Protein AF-A0A953AGQ0-F1 (afdb_monomer_lite)

pLDDT: mean 92.43, std 5.98, range [46.66, 98.56]

Sequence (242 aa):
LRDHPDEPLEALLPPSLLAPLLVRAQRLGRTPRLGRDVLSGDYADLLWRVTEQAELPEGTAEEWWRARRAGAAADFRELVDVLRAGRPLLICPEGRPSPDGTVGPLMSGVAALVRRGAPRSLVPVAPAYDPLVRGRPRAYLGVGEPVAPRSDPDEVLDLLRRTTPLTVGSSLAAALADGADPEARLAADVEEAREQGRPYEPELDDPAVRAGRLAEARRAAGGRDLSRLEREYRSAREPVAA

Structure (mmCIF, N/CA/C/O backbone):
data_AF-A0A953AGQ0-F1
#
_entry.id   AF-A0A953AGQ0-F1
#
loop_
_atom_site.group_PDB
_atom_site.id
_atom_site.type_symbol
_atom_site.label_atom_id
_atom_site.label_alt_id
_atom_site.label_comp_id
_atom_site.label_asym_id
_atom_site.label_entity_id
_atom_site.label_seq_id
_atom_site.pdbx_PDB_ins_code
_atom_site.Cartn_x
_atom_site.Cartn_y
_atom_site.Cartn_z
_atom_site.occupancy
_atom_site.B_iso_or_equiv
_atom_site.auth_seq_id
_atom_site.auth_comp_id
_atom_site.auth_asym_id
_atom_site.auth_atom_id
_atom_site.pdbx_PDB_model_num
ATOM 1 N N . LEU A 1 1 ? -15.920 13.496 14.037 1.00 84.19 1 LEU A N 1
ATOM 2 C CA . LEU A 1 1 ? -16.026 13.849 12.597 1.00 84.19 1 LEU A CA 1
ATOM 3 C C . LEU A 1 1 ? -17.056 12.983 11.875 1.00 84.19 1 LEU A C 1
ATOM 5 O O . LEU A 1 1 ? -18.012 13.550 11.379 1.00 84.19 1 LEU A O 1
ATOM 9 N N . ARG A 1 2 ? -16.910 11.645 11.816 1.00 84.81 2 ARG A N 1
ATOM 10 C CA . ARG A 1 2 ? -17.920 10.774 11.169 1.00 84.81 2 ARG A CA 1
ATOM 11 C C . ARG A 1 2 ? -19.268 10.766 11.888 1.00 84.81 2 ARG A C 1
ATOM 13 O O . ARG A 1 2 ? -20.286 10.844 11.219 1.00 84.81 2 ARG A O 1
ATOM 20 N N . ASP A 1 3 ? -19.251 10.752 13.218 1.00 87.25 3 ASP A N 1
ATOM 21 C CA . ASP A 1 3 ? -20.480 10.745 14.031 1.00 87.25 3 ASP A CA 1
ATOM 22 C C . ASP A 1 3 ? -21.162 12.121 14.094 1.00 87.25 3 ASP A C 1
ATOM 24 O O . ASP A 1 3 ? -22.324 12.230 14.465 1.00 87.25 3 ASP A O 1
ATOM 28 N N . HIS A 1 4 ? -20.441 13.170 13.683 1.00 90.94 4 HIS A N 1
ATOM 29 C CA . HIS A 1 4 ? -20.874 14.568 13.721 1.00 90.94 4 HIS A CA 1
ATOM 30 C C . HIS A 1 4 ? -20.523 15.269 12.392 1.00 90.94 4 HIS A C 1
ATOM 32 O O . HIS A 1 4 ? -19.705 16.192 12.371 1.00 90.94 4 HIS A O 1
ATOM 38 N N . PRO A 1 5 ? -21.047 14.794 11.244 1.00 92.94 5 PRO A N 1
ATOM 39 C CA . PRO A 1 5 ? -20.617 15.256 9.921 1.00 92.94 5 PRO A CA 1
ATOM 40 C C . PRO A 1 5 ? -21.066 16.690 9.616 1.00 92.94 5 PRO A C 1
ATOM 42 O O . PRO A 1 5 ? -20.419 17.385 8.829 1.00 92.94 5 PRO A O 1
ATOM 45 N N . ASP A 1 6 ? -22.154 17.123 10.251 1.00 96.00 6 ASP A N 1
ATOM 46 C CA . ASP A 1 6 ? -22.827 18.397 9.997 1.00 96.00 6 ASP A CA 1
ATOM 47 C C . ASP A 1 6 ? -22.499 19.462 11.051 1.00 96.00 6 ASP A C 1
ATOM 49 O O . ASP A 1 6 ? -22.995 20.584 10.972 1.00 96.00 6 ASP A O 1
ATOM 53 N N . GLU A 1 7 ? -21.653 19.128 12.027 1.00 95.62 7 GLU A N 1
ATOM 54 C CA . GLU A 1 7 ? -21.185 20.077 13.033 1.00 95.62 7 GLU A CA 1
ATOM 55 C C . GLU A 1 7 ? -20.000 20.908 12.515 1.00 95.62 7 GLU A C 1
ATOM 57 O O . GLU A 1 7 ? -19.210 20.415 11.693 1.00 95.62 7 GLU A O 1
ATOM 62 N N . PRO A 1 8 ? -19.849 22.164 12.986 1.00 95.75 8 PRO A N 1
ATOM 63 C CA . PRO A 1 8 ? -18.716 23.011 12.636 1.00 95.75 8 PRO A CA 1
ATOM 64 C C . PRO A 1 8 ? -17.388 22.321 12.938 1.00 95.75 8 PRO A C 1
ATOM 66 O O . PRO A 1 8 ? -17.157 21.843 14.047 1.00 95.75 8 PRO A O 1
ATOM 69 N N . LEU A 1 9 ? -16.484 22.300 11.961 1.00 92.06 9 LEU A N 1
ATOM 70 C CA . LEU A 1 9 ? -15.204 21.603 12.083 1.00 92.06 9 LEU A CA 1
ATOM 71 C C . LEU A 1 9 ? -14.369 22.124 13.268 1.00 92.06 9 LEU A C 1
ATOM 73 O O . LEU A 1 9 ? -13.699 21.345 13.942 1.00 92.06 9 LEU A O 1
ATOM 77 N N . GLU A 1 10 ? -14.457 23.424 13.546 1.00 93.12 10 GLU A N 1
ATOM 78 C CA . GLU A 1 10 ? -13.813 24.100 14.680 1.00 93.12 10 GLU A CA 1
ATOM 79 C C . GLU A 1 10 ? -14.358 23.692 16.054 1.00 93.12 10 GLU A C 1
ATOM 81 O O . GLU A 1 10 ? -13.636 23.779 17.042 1.00 93.12 10 GLU A O 1
ATOM 86 N N . ALA A 1 11 ? -15.599 23.203 16.123 1.00 91.56 11 ALA A N 1
ATOM 87 C CA . ALA A 1 11 ? -16.173 22.661 17.351 1.00 91.56 11 ALA A CA 1
ATOM 88 C C . ALA A 1 11 ? -15.735 21.206 17.596 1.00 91.56 11 ALA A C 1
ATOM 90 O O . ALA A 1 11 ? -15.755 20.730 18.728 1.00 91.56 11 ALA A O 1
ATOM 91 N N . LEU A 1 12 ? -15.325 20.497 16.538 1.00 89.50 12 LEU A N 1
ATOM 92 C CA . LEU A 1 12 ? -15.003 19.068 16.581 1.00 89.50 12 LEU A CA 1
ATOM 93 C C . LEU A 1 12 ? -13.525 18.773 16.846 1.00 89.50 12 LEU A C 1
ATOM 95 O O . LEU A 1 12 ? -13.188 17.640 17.201 1.00 89.50 12 LEU A O 1
ATOM 99 N N . LEU A 1 13 ? -12.634 19.738 16.612 1.00 88.19 13 LEU A N 1
ATOM 100 C CA . LEU A 1 13 ? -11.188 19.547 16.686 1.00 88.19 13 LEU A CA 1
ATOM 101 C C . LEU A 1 13 ? -10.515 20.696 17.445 1.00 88.19 13 LEU A C 1
ATOM 103 O O . LEU A 1 13 ? -10.830 21.857 17.191 1.00 88.19 13 LEU A O 1
ATOM 107 N N . PRO A 1 14 ? -9.524 20.408 18.308 1.00 87.19 14 PRO A N 1
ATOM 108 C CA . PRO A 1 14 ? -8.702 21.455 18.900 1.00 87.19 14 PRO A CA 1
ATOM 109 C C . PRO A 1 14 ? -7.897 22.205 17.816 1.00 87.19 14 PRO A C 1
ATOM 111 O O . PRO A 1 14 ? -7.576 21.617 16.773 1.00 87.19 14 PRO A O 1
ATOM 114 N N . PRO A 1 15 ? -7.506 23.475 18.056 1.00 88.94 15 PRO A N 1
ATOM 115 C CA . PRO A 1 15 ? -6.850 24.322 17.051 1.00 88.94 15 PRO A CA 1
ATOM 116 C C . PRO A 1 15 ? -5.597 23.707 16.413 1.00 88.94 15 PRO A C 1
ATOM 118 O O . PRO A 1 15 ? -5.377 23.842 15.211 1.00 88.94 15 PRO A O 1
ATOM 121 N N . SER A 1 16 ? -4.802 22.987 17.200 1.00 87.69 16 SER A N 1
ATOM 122 C CA . SER A 1 16 ? -3.607 22.245 16.775 1.00 87.69 16 SER A CA 1
ATOM 123 C C . SER A 1 16 ? -3.899 21.163 15.728 1.00 87.69 16 SER A C 1
ATOM 125 O O . SER A 1 16 ? -3.132 20.991 14.784 1.00 87.69 16 SER A O 1
ATOM 127 N N . LEU A 1 17 ? -5.020 20.447 15.860 1.00 88.19 17 LEU A N 1
ATOM 128 C CA . LEU A 1 17 ? -5.439 19.416 14.908 1.00 88.19 17 LEU A CA 1
ATOM 129 C C . LEU A 1 17 ? -6.168 20.013 13.700 1.00 88.19 17 LEU A C 1
ATOM 131 O O . LEU A 1 17 ? -6.108 19.446 12.609 1.00 88.19 17 LEU A O 1
ATOM 135 N N . LEU A 1 18 ? -6.810 21.167 13.885 1.00 91.81 18 LEU A N 1
ATOM 136 C CA . LEU A 1 18 ? -7.493 21.910 12.832 1.00 91.81 18 LEU A CA 1
ATOM 137 C C . LEU A 1 18 ? -6.514 22.600 11.866 1.00 91.81 18 LEU A C 1
ATOM 139 O O . LEU A 1 18 ? -6.720 22.563 10.652 1.00 91.81 18 LEU A O 1
ATOM 143 N N . ALA A 1 19 ? -5.440 23.206 12.378 1.00 92.25 19 ALA A N 1
ATOM 144 C CA . ALA A 1 19 ? -4.499 24.008 11.590 1.00 92.25 19 ALA A CA 1
ATOM 145 C C . ALA A 1 19 ? -3.962 23.292 10.329 1.00 92.25 19 ALA A C 1
ATOM 147 O O . ALA A 1 19 ? -4.051 23.869 9.241 1.00 92.25 19 ALA A O 1
ATOM 148 N N . PRO A 1 20 ? -3.473 22.036 10.402 1.00 92.88 20 PRO A N 1
ATOM 149 C CA . PRO A 1 20 ? -2.996 21.316 9.220 1.00 92.88 20 PRO A CA 1
ATOM 150 C C . PRO A 1 20 ? -4.077 21.103 8.150 1.00 92.88 20 PRO A C 1
ATOM 152 O O . PRO A 1 20 ? -3.786 21.192 6.954 1.00 92.88 20 PRO A O 1
ATOM 155 N N . LEU A 1 21 ? -5.330 20.867 8.561 1.00 93.62 21 LEU A N 1
ATOM 156 C CA . LEU A 1 21 ? -6.462 20.714 7.641 1.00 93.62 21 LEU A CA 1
ATOM 157 C C . LEU A 1 21 ? -6.747 22.030 6.909 1.00 93.62 21 LEU A C 1
ATOM 159 O O . LEU A 1 21 ? -6.961 22.021 5.698 1.00 93.62 21 LEU A O 1
ATOM 163 N N . LEU A 1 22 ? -6.681 23.164 7.612 1.00 93.12 22 LEU A N 1
ATOM 164 C CA . LEU A 1 22 ? -6.867 24.488 7.011 1.00 93.12 22 LEU A CA 1
ATOM 165 C C . LEU A 1 22 ? -5.748 24.835 6.020 1.00 93.12 22 LEU A C 1
ATOM 167 O O . LEU A 1 22 ? -6.028 25.326 4.927 1.00 93.12 22 LEU A O 1
ATOM 171 N N . VAL A 1 23 ? -4.491 24.516 6.346 1.00 94.00 23 VAL A N 1
ATOM 172 C CA . VAL A 1 23 ? -3.354 24.696 5.424 1.00 94.00 23 VAL A CA 1
ATOM 173 C C . VAL A 1 23 ? -3.529 23.843 4.164 1.00 94.00 23 VAL A C 1
ATOM 175 O O . VAL A 1 23 ? -3.319 24.321 3.046 1.00 94.00 23 VAL A O 1
ATOM 178 N N . ARG A 1 24 ? -3.954 22.580 4.311 1.00 94.12 24 ARG A N 1
ATOM 179 C CA . ARG A 1 24 ? -4.266 21.713 3.164 1.00 94.12 24 ARG A CA 1
ATOM 180 C C . ARG A 1 24 ? -5.408 22.285 2.329 1.00 94.12 24 ARG A C 1
ATOM 182 O O . ARG A 1 24 ? -5.296 22.329 1.108 1.00 94.12 24 ARG A O 1
ATOM 189 N N . ALA A 1 25 ? -6.469 22.757 2.971 1.00 93.00 25 ALA A N 1
ATOM 190 C CA . ALA A 1 25 ? -7.620 23.333 2.296 1.00 93.00 25 ALA A CA 1
ATOM 191 C C . ALA A 1 25 ? -7.258 24.554 1.439 1.00 93.00 25 ALA A C 1
ATOM 193 O O . ALA A 1 25 ? -7.682 24.633 0.286 1.00 93.00 25 ALA A O 1
ATOM 194 N N . GLN A 1 26 ? -6.401 25.444 1.949 1.00 91.94 26 GLN A N 1
ATOM 195 C CA . GLN A 1 26 ? -5.890 26.593 1.194 1.00 91.94 26 GLN A CA 1
ATOM 196 C C . GLN A 1 26 ? -5.173 26.157 -0.091 1.00 91.94 26 GLN A C 1
ATOM 198 O O . GLN A 1 26 ? -5.433 26.709 -1.158 1.00 91.94 26 GLN A O 1
ATOM 203 N N . ARG A 1 27 ? -4.331 25.116 -0.021 1.00 93.12 27 ARG A N 1
ATOM 204 C CA . ARG A 1 27 ? -3.642 24.556 -1.200 1.00 93.12 27 ARG A CA 1
ATOM 205 C C . ARG A 1 27 ? -4.603 23.951 -2.225 1.00 93.12 27 ARG A C 1
ATOM 207 O O . ARG A 1 27 ? -4.299 23.954 -3.411 1.00 93.12 27 ARG A O 1
ATOM 214 N N . LEU A 1 28 ? -5.738 23.429 -1.768 1.00 92.19 28 LEU A N 1
ATOM 215 C CA . LEU A 1 28 ? -6.784 22.853 -2.616 1.00 92.19 28 LEU A CA 1
ATOM 216 C C . LEU A 1 28 ? -7.781 23.902 -3.136 1.00 92.19 28 LEU A C 1
ATOM 218 O O . LEU A 1 28 ? -8.695 23.543 -3.876 1.00 92.19 28 LEU A O 1
ATOM 222 N N . GLY A 1 29 ? -7.653 25.171 -2.731 1.00 92.44 29 GLY A N 1
ATOM 223 C CA . GLY A 1 29 ? -8.619 26.221 -3.062 1.00 92.44 29 GLY A CA 1
ATOM 224 C C . GLY A 1 29 ? -9.997 25.991 -2.430 1.00 92.44 29 GLY A C 1
ATOM 225 O O . GLY A 1 29 ? -11.015 26.348 -3.018 1.00 92.44 29 GLY A O 1
ATOM 226 N N . ARG A 1 30 ? -10.045 25.348 -1.257 1.00 89.75 30 ARG A N 1
ATOM 227 C CA . ARG A 1 30 ? -11.275 25.010 -0.527 1.00 89.75 30 ARG A CA 1
ATOM 228 C C . ARG A 1 30 ? -11.263 25.617 0.876 1.00 89.75 30 ARG A C 1
ATOM 230 O O . ARG A 1 30 ? -10.216 25.969 1.412 1.00 89.75 30 ARG A O 1
ATOM 237 N N . THR A 1 31 ? -12.436 25.714 1.496 1.00 88.88 31 THR A N 1
ATOM 238 C CA . THR A 1 31 ? -12.586 26.151 2.893 1.00 88.88 31 THR A CA 1
ATOM 239 C C . THR A 1 31 ? -13.513 25.177 3.619 1.00 88.88 31 THR A C 1
ATOM 241 O O . THR A 1 31 ? -14.729 25.307 3.474 1.00 88.88 31 THR A O 1
ATOM 244 N N . PRO A 1 32 ? -12.978 24.178 4.345 1.00 91.12 32 PRO A N 1
ATOM 245 C CA . PRO A 1 32 ? -13.799 23.239 5.090 1.00 91.12 32 PRO A CA 1
ATOM 246 C C . PRO A 1 32 ? -14.486 23.975 6.238 1.00 91.12 32 PRO A C 1
ATOM 248 O O . PRO A 1 32 ? -13.847 24.725 6.974 1.00 91.12 32 PRO A O 1
ATOM 251 N N . ARG A 1 33 ? -15.794 23.776 6.369 1.00 91.69 33 ARG A N 1
ATOM 252 C CA . ARG A 1 33 ? -16.628 24.378 7.415 1.00 91.69 33 ARG A CA 1
ATOM 253 C C . ARG A 1 33 ? -17.172 23.325 8.362 1.00 91.69 33 ARG A C 1
ATOM 255 O O . ARG A 1 33 ? -17.302 23.590 9.551 1.00 91.69 33 ARG A O 1
ATOM 262 N N . LEU A 1 34 ? -17.486 22.148 7.839 1.00 95.25 34 LEU A N 1
ATOM 263 C CA . LEU A 1 34 ? -18.161 21.078 8.560 1.00 95.25 34 LEU A CA 1
ATOM 264 C C . LEU A 1 34 ? -17.274 19.843 8.673 1.00 95.25 34 LEU A C 1
ATOM 266 O O . LEU A 1 34 ? -16.359 19.645 7.869 1.00 95.25 34 LEU A O 1
ATOM 270 N N . GLY A 1 35 ? -17.580 18.980 9.643 1.00 92.00 35 GLY A N 1
ATOM 271 C CA . GLY A 1 35 ? -16.867 17.719 9.849 1.00 92.00 35 GLY A CA 1
ATOM 272 C C . GLY A 1 35 ? -16.729 16.879 8.573 1.00 92.00 35 GLY A C 1
ATOM 273 O O . GLY A 1 35 ? -15.661 16.328 8.309 1.00 92.00 35 GLY A O 1
ATOM 274 N N . ARG A 1 36 ? -17.775 16.833 7.739 1.00 93.50 36 ARG A N 1
ATOM 275 C CA . ARG A 1 36 ? -17.792 16.101 6.461 1.00 93.50 36 ARG A CA 1
ATOM 276 C C . ARG A 1 36 ? -16.847 16.650 5.390 1.00 93.50 36 ARG A C 1
ATOM 278 O O . ARG A 1 36 ? -16.402 15.882 4.540 1.00 93.50 36 ARG A O 1
ATOM 285 N N . ASP A 1 37 ? -16.509 17.939 5.431 1.00 92.50 37 ASP A N 1
ATOM 286 C CA . ASP A 1 37 ? -15.743 18.603 4.364 1.00 92.50 37 ASP A CA 1
ATOM 287 C C . ASP A 1 37 ? -14.286 18.127 4.300 1.00 92.50 37 ASP A C 1
ATOM 289 O O . ASP A 1 37 ? -13.613 18.289 3.280 1.00 92.50 37 ASP A O 1
ATOM 293 N N . VAL A 1 38 ? -13.806 17.526 5.390 1.00 91.94 38 VAL A N 1
ATOM 294 C CA . VAL A 1 38 ? -12.457 16.968 5.498 1.00 91.94 38 VAL A CA 1
ATOM 295 C C . VAL A 1 38 ? -12.431 15.448 5.416 1.00 91.94 38 VAL A C 1
ATOM 297 O O . VAL A 1 38 ? -11.361 14.879 5.544 1.00 91.94 38 VAL A O 1
ATOM 300 N N . LEU A 1 39 ? -13.559 14.766 5.180 1.00 90.81 39 LEU A N 1
ATOM 301 C CA . LEU A 1 39 ? -13.607 13.297 5.078 1.00 90.81 39 LEU A CA 1
ATOM 302 C C . LEU A 1 39 ? -13.238 12.757 3.681 1.00 90.81 39 LEU A C 1
ATOM 304 O O . LEU A 1 39 ? -13.426 11.570 3.414 1.00 90.81 39 LEU A O 1
ATOM 308 N N . SER A 1 40 ? -12.720 13.600 2.783 1.00 86.75 40 SER A N 1
ATOM 309 C CA . SER A 1 40 ? -12.261 13.176 1.457 1.00 86.75 40 SER A CA 1
ATOM 310 C C . SER A 1 40 ? -10.826 12.636 1.476 1.00 86.75 40 SER A C 1
ATOM 312 O O . SER A 1 40 ? -10.041 12.897 2.390 1.00 86.75 40 SER A O 1
ATOM 314 N N . GLY A 1 41 ? -10.456 11.922 0.406 1.00 83.12 41 GLY A N 1
ATOM 315 C CA . GLY A 1 41 ? -9.086 11.442 0.196 1.00 83.12 41 GLY A CA 1
ATOM 316 C C . GLY A 1 41 ? -8.032 12.556 0.177 1.00 83.12 41 GLY A C 1
ATOM 317 O O . GLY A 1 41 ? -6.884 12.302 0.527 1.00 83.12 41 GLY A O 1
ATOM 318 N N . ASP A 1 42 ? -8.428 13.797 -0.128 1.00 89.00 42 ASP A N 1
ATOM 319 C CA . ASP A 1 42 ? -7.531 14.960 -0.154 1.00 89.00 42 ASP A CA 1
ATOM 320 C C . ASP A 1 42 ? -6.935 15.307 1.225 1.00 89.00 42 ASP A C 1
ATOM 322 O O . ASP A 1 42 ? -5.967 16.069 1.304 1.00 89.00 42 ASP A O 1
ATOM 326 N N . TYR A 1 43 ? -7.508 14.763 2.306 1.00 90.69 43 TYR A N 1
ATOM 327 C CA . TYR A 1 43 ? -7.067 14.955 3.691 1.00 90.69 43 TYR A CA 1
ATOM 328 C C . TYR A 1 43 ? -6.630 13.647 4.371 1.00 90.69 43 TYR A C 1
ATOM 330 O O . TYR A 1 43 ? -6.366 13.650 5.573 1.00 90.69 43 TYR A O 1
ATOM 338 N N . ALA A 1 44 ? -6.568 12.520 3.651 1.00 86.88 44 ALA A N 1
ATOM 339 C CA . ALA A 1 44 ? -6.369 11.204 4.265 1.00 86.88 44 ALA A CA 1
ATOM 340 C C . ALA A 1 44 ? -5.060 11.102 5.073 1.00 86.88 44 ALA A C 1
ATOM 342 O O . ALA A 1 44 ? -5.045 10.575 6.179 1.00 86.88 44 ALA A O 1
ATOM 343 N N . ASP A 1 45 ? -3.962 11.673 4.593 1.00 84.56 45 ASP A N 1
ATOM 344 C CA . ASP A 1 45 ? -2.699 11.705 5.339 1.00 84.56 45 ASP A CA 1
ATOM 345 C C . ASP A 1 45 ? -2.811 12.445 6.685 1.00 84.56 45 ASP A C 1
ATOM 347 O O . ASP A 1 45 ? -2.140 12.086 7.650 1.00 84.56 45 ASP A O 1
ATOM 351 N N . LEU A 1 46 ? -3.701 13.438 6.778 1.00 88.56 46 LEU A N 1
ATOM 352 C CA . LEU A 1 46 ? -3.939 14.209 7.998 1.00 88.56 46 LEU A CA 1
ATOM 353 C C . LEU A 1 46 ? -4.924 13.523 8.948 1.00 88.56 46 LEU A C 1
ATOM 355 O O . LEU A 1 46 ? -4.764 13.623 10.162 1.00 88.56 46 LEU A O 1
ATOM 359 N N . LEU A 1 47 ? -5.931 12.827 8.418 1.00 88.06 47 LEU A N 1
ATOM 360 C CA . LEU A 1 47 ? -6.915 12.098 9.227 1.00 88.06 47 LEU A CA 1
ATOM 361 C C . LEU A 1 47 ? -6.335 10.816 9.847 1.00 88.06 47 LEU A C 1
ATOM 363 O O . LEU A 1 47 ? -6.789 10.398 10.909 1.00 88.06 47 LEU A O 1
ATOM 367 N N . TRP A 1 48 ? -5.343 10.202 9.194 1.00 84.69 48 TRP A N 1
ATOM 368 C CA . TRP A 1 48 ? -4.688 8.962 9.631 1.00 84.69 48 TRP A CA 1
ATOM 369 C C . TRP A 1 48 ? -3.337 9.186 10.333 1.00 84.69 48 TRP A C 1
ATOM 371 O O . TRP A 1 48 ? -2.594 8.232 10.579 1.00 84.69 48 TRP A O 1
ATOM 381 N N . ARG A 1 49 ? -2.993 10.435 10.671 1.00 84.38 49 ARG A N 1
ATOM 382 C CA . ARG A 1 49 ? -1.766 10.739 11.416 1.00 84.38 49 ARG A CA 1
ATOM 383 C C . ARG A 1 49 ? -1.886 10.336 12.885 1.00 84.38 49 ARG A C 1
ATOM 385 O O . ARG A 1 49 ? -2.955 10.428 13.486 1.00 84.38 49 ARG A O 1
ATOM 392 N N . VAL A 1 50 ? -0.760 9.948 13.476 1.00 82.25 50 VAL A N 1
ATOM 393 C CA . VAL A 1 50 ? -0.659 9.760 14.927 1.00 82.25 50 VAL A CA 1
ATOM 394 C C .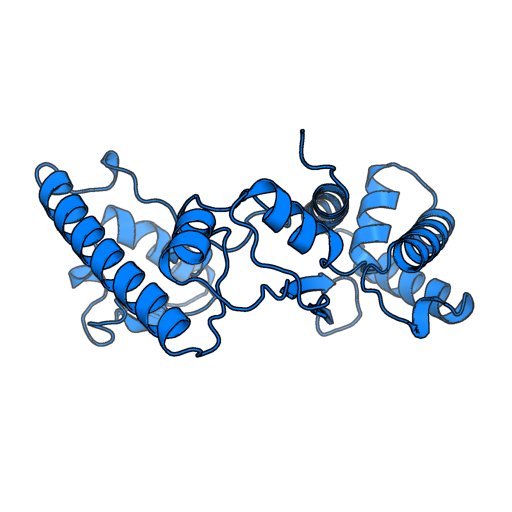 VAL A 1 50 ? -0.754 11.133 15.590 1.00 82.25 50 VAL A C 1
ATOM 396 O O . VAL A 1 50 ? -0.140 12.089 15.118 1.00 82.25 50 VAL A O 1
ATOM 399 N N . THR A 1 51 ? -1.577 11.240 16.632 1.00 84.25 51 THR A N 1
ATOM 400 C CA . THR A 1 51 ? -1.687 12.453 17.447 1.00 84.25 51 THR A CA 1
ATOM 401 C C . THR A 1 51 ? -0.783 12.325 18.658 1.00 84.25 51 THR A C 1
ATOM 403 O O . THR A 1 51 ? -0.914 11.365 19.418 1.00 84.25 51 THR A O 1
ATOM 406 N N . GLU A 1 52 ? 0.090 13.306 18.850 1.00 84.44 52 GLU A N 1
ATOM 407 C CA . GLU A 1 52 ? 0.982 13.364 20.004 1.00 84.44 52 GLU A CA 1
ATOM 408 C C . GLU A 1 52 ? 0.335 14.108 21.176 1.00 84.44 52 GLU A C 1
ATOM 410 O O . GLU A 1 52 ? -0.508 14.990 20.998 1.00 84.44 52 GLU A O 1
ATOM 415 N N . GLN A 1 53 ? 0.764 13.794 22.401 1.00 82.06 53 GLN A N 1
ATOM 416 C CA . GLN A 1 53 ? 0.228 14.428 23.612 1.00 82.06 53 GLN A CA 1
ATOM 417 C C . GLN A 1 53 ? 0.396 15.957 23.602 1.00 82.06 53 GLN A C 1
ATOM 419 O O . GLN A 1 53 ? -0.486 16.675 24.065 1.00 82.06 53 GLN A O 1
ATOM 424 N N . ALA A 1 54 ? 1.507 16.451 23.047 1.00 83.25 54 ALA A N 1
ATOM 425 C CA . ALA A 1 54 ? 1.808 17.879 22.947 1.00 83.25 54 ALA A CA 1
ATOM 426 C C . ALA A 1 54 ? 0.838 18.650 22.033 1.00 83.25 54 ALA A C 1
ATOM 428 O O . ALA A 1 54 ? 0.788 19.875 22.079 1.00 83.25 54 ALA A O 1
ATOM 429 N N . GLU A 1 55 ? 0.066 17.950 21.198 1.00 83.12 55 GLU A N 1
ATOM 430 C CA . GLU A 1 55 ? -0.923 18.566 20.317 1.00 83.12 55 GLU A CA 1
ATOM 431 C C . GLU A 1 55 ? -2.273 18.778 21.005 1.00 83.12 55 GLU A C 1
ATOM 433 O O . GLU A 1 55 ? -3.195 19.304 20.391 1.00 83.12 55 GLU A O 1
ATOM 438 N N . LEU A 1 56 ? -2.436 18.362 22.256 1.00 83.69 56 LEU A N 1
ATOM 439 C CA . LEU A 1 56 ? -3.705 18.471 22.964 1.00 83.69 56 LEU A CA 1
ATOM 440 C C . LEU A 1 56 ? -3.700 19.668 23.911 1.00 83.69 56 LEU A C 1
ATOM 442 O O . LEU A 1 56 ? -2.650 20.013 24.456 1.00 83.69 56 LEU A O 1
ATOM 446 N N . PRO A 1 57 ? -4.874 20.264 24.179 1.00 83.75 57 PRO A N 1
ATOM 447 C CA . PRO A 1 57 ? -5.001 21.244 25.246 1.00 83.75 57 PRO A CA 1
ATOM 448 C C . PRO A 1 57 ? -4.505 20.677 26.584 1.00 83.75 57 PRO A C 1
ATOM 450 O O . PRO A 1 57 ? -4.793 19.525 26.933 1.00 83.75 57 PRO A O 1
ATOM 453 N N . GLU A 1 58 ? -3.777 21.494 27.341 1.00 82.00 58 GLU A N 1
ATOM 454 C CA . GLU A 1 58 ? -3.249 21.110 28.650 1.00 82.00 58 GLU A CA 1
ATOM 455 C C . GLU A 1 58 ? -4.373 20.588 29.564 1.00 82.00 58 GLU A C 1
ATOM 457 O O . GLU A 1 58 ? -5.488 21.108 29.568 1.00 82.00 58 GLU A O 1
ATOM 462 N N . GLY A 1 59 ? -4.108 19.499 30.289 1.00 83.12 59 GLY A N 1
ATOM 463 C CA . GLY A 1 59 ? -5.092 18.856 31.170 1.00 83.12 59 GLY A CA 1
ATOM 464 C C . GLY A 1 59 ? -6.152 17.982 30.481 1.00 83.12 59 GLY A C 1
ATOM 465 O O . GLY A 1 59 ? -6.847 17.247 31.173 1.00 83.12 59 GLY A O 1
ATOM 466 N N . THR A 1 60 ? -6.256 17.976 29.145 1.00 85.31 60 THR A N 1
ATOM 467 C CA . THR A 1 60 ? -7.276 17.174 28.421 1.00 85.31 60 THR A CA 1
ATOM 468 C C . THR A 1 60 ? -6.773 15.824 27.904 1.00 85.31 60 THR A C 1
ATOM 470 O O . THR A 1 60 ? -7.563 14.966 27.502 1.00 85.31 60 THR A O 1
ATOM 473 N N . ALA A 1 61 ? -5.454 15.609 27.931 1.00 84.19 61 ALA A N 1
ATOM 474 C CA . ALA A 1 61 ? -4.818 14.440 27.329 1.00 84.19 61 ALA A CA 1
ATOM 475 C C . ALA A 1 61 ? -5.338 13.110 27.888 1.00 84.19 61 ALA A C 1
ATOM 477 O O . ALA A 1 61 ? -5.623 12.186 27.126 1.00 84.19 61 ALA A O 1
ATOM 478 N N . GLU A 1 62 ? -5.492 13.011 29.211 1.00 87.44 62 GLU A N 1
ATOM 479 C CA . GLU A 1 62 ? -5.917 11.766 29.849 1.00 87.44 62 GLU A CA 1
ATOM 480 C C . GLU A 1 62 ? -7.349 11.382 29.458 1.00 87.44 62 GLU A C 1
ATOM 482 O O . GLU A 1 62 ? -7.606 10.226 29.111 1.00 87.44 62 GLU A O 1
ATOM 487 N N . GLU A 1 63 ? -8.274 12.344 29.481 1.00 87.06 63 GLU A N 1
ATOM 488 C CA . GLU A 1 63 ? -9.670 12.121 29.111 1.00 87.06 63 GLU A CA 1
ATOM 489 C C . GLU A 1 63 ? -9.794 11.732 27.636 1.00 87.06 63 GLU A C 1
ATOM 491 O O . GLU A 1 63 ? -10.437 10.730 27.315 1.00 87.06 63 GLU A O 1
ATOM 496 N N . TRP A 1 64 ? -9.100 12.444 26.745 1.00 84.56 64 TRP A N 1
ATOM 497 C CA . TRP A 1 64 ? -9.092 12.116 25.321 1.00 84.56 64 TRP A CA 1
ATOM 498 C C . TRP A 1 64 ? -8.525 10.713 25.076 1.00 84.56 64 TRP A C 1
ATOM 500 O O . TRP A 1 64 ? -9.123 9.918 24.346 1.00 84.56 64 TRP A O 1
ATOM 510 N N . TRP A 1 65 ? -7.411 10.350 25.726 1.00 85.44 65 TRP A N 1
ATOM 511 C CA . TRP A 1 65 ? -6.791 9.026 25.587 1.00 85.44 65 TRP A CA 1
ATOM 512 C C . TRP A 1 65 ? -7.691 7.933 26.167 1.00 85.44 65 TRP A C 1
ATOM 514 O O . TRP A 1 65 ? -7.769 6.830 25.622 1.00 85.44 65 TRP A O 1
ATOM 524 N N . ARG A 1 66 ? -8.397 8.208 27.269 1.00 88.81 66 ARG A N 1
ATOM 525 C CA . ARG A 1 66 ? -9.392 7.297 27.849 1.00 88.81 66 ARG A CA 1
ATOM 526 C C . ARG A 1 66 ? -10.545 7.057 26.875 1.00 88.81 66 ARG A C 1
ATOM 528 O O . ARG A 1 66 ? -10.849 5.896 26.604 1.00 88.81 66 ARG A O 1
ATOM 535 N N . ALA A 1 67 ? -11.117 8.117 26.304 1.00 87.06 67 ALA A N 1
ATOM 536 C CA . ALA A 1 67 ? -12.196 8.025 25.324 1.00 87.06 67 ALA A CA 1
ATOM 537 C C . ALA A 1 67 ? -11.761 7.256 24.065 1.00 87.06 67 ALA A C 1
ATOM 539 O O . ALA A 1 67 ? -12.441 6.318 23.650 1.00 87.06 67 ALA A O 1
ATOM 540 N N . ARG A 1 68 ? -10.585 7.564 23.499 1.00 86.62 68 ARG A N 1
ATOM 541 C CA . ARG A 1 68 ? -10.063 6.840 22.327 1.00 86.62 68 ARG A CA 1
ATOM 542 C C . ARG A 1 68 ? -9.756 5.378 22.608 1.00 86.62 68 ARG A C 1
ATOM 544 O O . ARG A 1 68 ? -10.060 4.542 21.765 1.00 86.62 68 ARG A O 1
ATOM 551 N N . ARG A 1 69 ? -9.192 5.045 23.773 1.00 89.06 69 ARG A N 1
ATOM 552 C CA . ARG A 1 69 ? -8.967 3.641 24.157 1.00 89.06 69 ARG A CA 1
ATOM 553 C C . ARG A 1 69 ? -10.281 2.879 24.297 1.00 89.06 69 ARG A C 1
ATOM 555 O O . ARG A 1 69 ? -10.357 1.742 23.841 1.00 89.06 69 ARG A O 1
ATOM 562 N N . ALA A 1 70 ? -11.303 3.493 24.893 1.00 90.69 70 ALA A N 1
ATOM 563 C CA . ALA A 1 70 ? -12.625 2.885 25.013 1.00 90.69 70 ALA A CA 1
ATOM 564 C C . ALA A 1 70 ? -13.268 2.644 23.636 1.00 90.69 70 ALA A C 1
ATOM 566 O O . ALA A 1 70 ? -13.742 1.537 23.385 1.00 90.69 70 ALA A O 1
ATOM 567 N N . GLY A 1 71 ? -13.208 3.636 22.739 1.00 90.50 71 GLY A N 1
ATOM 568 C CA . GLY A 1 71 ? -13.674 3.512 21.353 1.00 90.50 71 GLY A CA 1
ATOM 569 C C . GLY A 1 71 ? -12.935 2.412 20.593 1.00 90.50 71 GLY A C 1
ATOM 570 O O . GLY A 1 71 ? -13.555 1.460 20.139 1.00 90.50 71 GLY A O 1
ATOM 571 N N . ALA A 1 72 ? -11.600 2.444 20.584 1.00 89.12 72 ALA A N 1
ATOM 572 C CA . ALA A 1 72 ? -10.790 1.423 19.919 1.00 89.12 72 ALA A CA 1
ATOM 573 C C . ALA A 1 72 ? -11.057 0.002 20.456 1.00 89.12 72 ALA A C 1
ATOM 575 O O . ALA A 1 72 ? -11.058 -0.964 19.695 1.00 89.12 72 ALA A O 1
ATOM 576 N N . ALA A 1 73 ? -11.307 -0.150 21.762 1.00 92.38 73 ALA A N 1
ATOM 577 C CA . ALA A 1 73 ? -11.672 -1.435 22.356 1.00 92.38 73 ALA A CA 1
ATOM 578 C C . ALA A 1 73 ? -13.100 -1.888 21.996 1.00 92.38 73 ALA A C 1
ATOM 580 O O . ALA A 1 73 ? -13.374 -3.091 21.991 1.00 92.38 73 ALA A O 1
ATOM 581 N N . ALA A 1 74 ? -14.025 -0.960 21.740 1.00 94.56 74 ALA A N 1
ATOM 582 C CA . ALA A 1 74 ? -15.351 -1.272 21.214 1.00 94.56 74 ALA A CA 1
ATOM 583 C C . ALA A 1 74 ? -15.262 -1.704 19.744 1.00 94.56 74 ALA A C 1
ATOM 585 O O . ALA A 1 74 ? -15.672 -2.823 19.440 1.00 94.56 74 ALA A O 1
ATOM 586 N N . ASP A 1 75 ? -14.609 -0.905 18.899 1.00 93.00 75 ASP A N 1
ATOM 587 C CA . ASP A 1 75 ? -14.405 -1.198 17.476 1.00 93.00 75 ASP A CA 1
ATOM 588 C C . ASP A 1 75 ? -13.714 -2.554 17.292 1.00 93.00 75 ASP A C 1
ATOM 590 O O . ASP A 1 75 ? -14.159 -3.407 16.530 1.00 93.00 75 ASP A O 1
ATOM 594 N N . PHE A 1 76 ? -12.651 -2.820 18.057 1.00 94.44 76 PHE A N 1
ATOM 595 C CA . PHE A 1 76 ? -11.942 -4.095 17.979 1.00 94.44 76 PHE A CA 1
ATOM 596 C C . PHE A 1 76 ? -12.831 -5.294 18.349 1.00 94.44 76 PHE A C 1
ATOM 598 O O . PHE A 1 76 ? -12.701 -6.361 17.747 1.00 94.44 76 PHE A O 1
ATOM 605 N N . ARG A 1 77 ? -13.729 -5.152 19.336 1.00 96.12 77 ARG A N 1
ATOM 606 C CA . ARG A 1 77 ? -14.685 -6.219 19.684 1.00 96.12 77 ARG A CA 1
ATOM 607 C C . ARG A 1 77 ? -15.658 -6.470 18.539 1.00 96.12 77 ARG A C 1
ATOM 609 O O . ARG A 1 77 ? -15.858 -7.627 18.188 1.00 96.12 77 ARG A O 1
ATOM 616 N N . GLU A 1 78 ? -16.166 -5.413 17.916 1.00 96.44 78 GLU A N 1
ATOM 617 C CA . GLU A 1 78 ? -17.033 -5.528 16.744 1.00 96.44 78 GLU A CA 1
ATOM 618 C C . GLU A 1 78 ? -16.333 -6.266 15.592 1.00 96.44 78 GLU A C 1
ATOM 620 O O . GLU A 1 78 ? -16.895 -7.204 15.026 1.00 96.44 78 GLU A O 1
ATOM 625 N N . LEU A 1 79 ? -15.072 -5.929 15.295 1.00 96.12 79 LEU A N 1
ATOM 626 C CA . LEU A 1 79 ? -14.287 -6.628 14.270 1.00 96.12 79 LEU A CA 1
ATOM 627 C C . LEU A 1 79 ? -14.117 -8.126 14.581 1.00 96.12 79 LEU A C 1
ATOM 629 O O . LEU A 1 79 ? -14.209 -8.965 13.683 1.00 96.12 79 LEU A O 1
ATOM 633 N N . VAL A 1 80 ? -13.887 -8.478 15.850 1.00 96.94 80 VAL A N 1
ATOM 634 C CA . VAL A 1 80 ? -13.814 -9.881 16.291 1.00 96.94 80 VAL A CA 1
ATOM 635 C C . VAL A 1 80 ? -15.156 -10.590 16.105 1.00 96.94 80 VAL A C 1
ATOM 637 O O . VAL A 1 80 ? -15.175 -11.734 15.646 1.00 96.94 80 VAL A O 1
ATOM 640 N N . ASP A 1 81 ? -16.267 -9.931 16.421 1.00 97.56 81 ASP A N 1
ATOM 641 C CA . ASP A 1 81 ? -17.606 -10.506 16.280 1.00 97.56 81 ASP A CA 1
ATOM 642 C C . ASP A 1 81 ? -17.985 -10.723 14.806 1.00 97.56 81 ASP A C 1
ATOM 644 O O . ASP A 1 81 ? -18.561 -11.760 14.470 1.00 97.56 81 ASP A O 1
ATOM 648 N N . VAL A 1 82 ? -17.578 -9.821 13.900 1.00 97.00 82 VAL A N 1
ATOM 649 C CA . VAL A 1 82 ? -17.706 -10.011 12.441 1.00 97.00 82 VAL A CA 1
ATOM 650 C C . VAL A 1 82 ? -17.011 -11.301 11.995 1.00 97.00 82 VAL A C 1
ATOM 652 O O . VAL A 1 82 ? -17.624 -12.120 11.305 1.00 97.00 82 VAL A O 1
ATOM 655 N N . LEU A 1 83 ? -15.764 -11.517 12.425 1.00 96.69 83 LEU A N 1
ATOM 656 C CA . LEU A 1 83 ? -14.999 -12.719 12.077 1.00 96.69 83 LEU A CA 1
ATOM 657 C C . LEU A 1 83 ? -15.634 -13.994 12.647 1.00 96.69 83 LEU A C 1
ATOM 659 O O . LEU A 1 83 ? -15.785 -14.983 11.927 1.00 96.69 83 LEU A O 1
ATOM 663 N N . ARG A 1 84 ? -16.073 -13.965 13.911 1.00 96.25 84 ARG A N 1
ATOM 664 C CA . ARG A 1 84 ? -16.736 -15.104 14.573 1.00 96.25 84 ARG A CA 1
ATOM 665 C C . ARG A 1 84 ? -18.066 -15.475 13.933 1.00 96.25 84 ARG A C 1
ATOM 667 O O . ARG A 1 84 ? -18.412 -16.652 13.889 1.00 96.25 84 ARG A O 1
ATOM 674 N N . ALA A 1 85 ? -18.786 -14.493 13.397 1.00 96.81 85 ALA A N 1
ATOM 675 C CA . ALA A 1 85 ? -19.992 -14.719 12.608 1.00 96.81 85 ALA A CA 1
ATOM 676 C C . ALA A 1 85 ? -19.705 -15.343 11.225 1.00 96.81 85 ALA A C 1
ATOM 678 O O . ALA A 1 85 ? -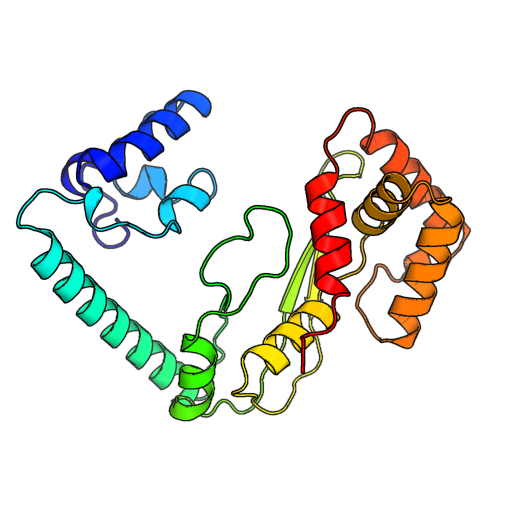20.633 -15.565 10.449 1.00 96.81 85 ALA A O 1
ATOM 679 N N . GLY A 1 86 ? -18.437 -15.609 10.885 1.00 95.38 86 GLY A N 1
ATOM 680 C CA . GLY A 1 86 ? -18.027 -16.159 9.595 1.00 95.38 86 GLY A CA 1
ATOM 681 C C . GLY A 1 86 ? -18.143 -15.160 8.445 1.00 95.38 86 GLY A C 1
ATOM 682 O O . GLY A 1 86 ? -18.191 -15.572 7.286 1.00 95.38 86 GLY A O 1
ATOM 683 N N . ARG A 1 87 ? -18.220 -13.858 8.745 1.00 96.62 87 ARG A N 1
ATOM 684 C CA . ARG A 1 87 ? -18.342 -12.801 7.738 1.00 96.62 87 ARG A CA 1
ATOM 685 C C . ARG A 1 87 ? -16.952 -12.333 7.291 1.00 96.62 87 ARG A C 1
ATOM 687 O O . ARG A 1 87 ? -16.033 -12.288 8.110 1.00 96.62 87 ARG A O 1
ATOM 694 N N . PRO A 1 88 ? -16.783 -11.968 6.007 1.00 95.38 88 PRO A N 1
ATOM 695 C CA . PRO A 1 88 ? -15.519 -11.436 5.523 1.00 95.38 88 PRO A CA 1
ATOM 696 C C . PRO A 1 88 ? -15.234 -10.072 6.156 1.00 95.38 88 PRO A C 1
ATOM 698 O O . PRO A 1 88 ? -16.136 -9.247 6.319 1.00 95.38 88 PRO A O 1
ATOM 701 N N . LEU A 1 89 ? -13.963 -9.833 6.467 1.00 95.94 89 LEU A N 1
ATOM 702 C CA . LEU A 1 89 ? -13.464 -8.564 6.974 1.00 95.94 89 LEU A CA 1
ATOM 703 C C . LEU A 1 89 ? -12.256 -8.139 6.134 1.00 95.94 89 LEU A C 1
ATOM 705 O O . LEU A 1 89 ? -11.270 -8.868 6.056 1.00 95.94 89 LEU A O 1
ATOM 709 N N . LEU A 1 90 ? -12.337 -6.954 5.530 1.00 95.06 90 LEU A N 1
ATOM 710 C CA . LEU A 1 90 ? -11.209 -6.303 4.869 1.00 95.06 90 LEU A CA 1
ATOM 711 C C . LEU A 1 90 ? -10.571 -5.315 5.848 1.00 95.06 90 LEU A C 1
ATOM 713 O O . LEU A 1 90 ? -11.257 -4.440 6.375 1.00 95.06 90 LEU A O 1
ATOM 717 N N . ILE A 1 91 ? -9.263 -5.438 6.065 1.00 93.31 91 ILE A N 1
ATOM 718 C CA . ILE A 1 91 ? -8.479 -4.504 6.880 1.00 93.31 91 ILE A CA 1
ATOM 719 C C . ILE A 1 91 ? -7.256 -4.022 6.103 1.00 93.31 91 ILE A C 1
ATOM 721 O O . ILE A 1 91 ? -6.702 -4.766 5.298 1.00 93.31 91 ILE A O 1
ATOM 725 N N . CYS A 1 92 ? -6.806 -2.803 6.400 1.00 92.50 92 CYS A N 1
ATOM 726 C CA . CYS A 1 92 ? -5.493 -2.301 5.999 1.00 92.50 92 CYS A CA 1
ATOM 727 C C . CYS A 1 92 ? -4.568 -2.379 7.224 1.00 92.50 92 CYS A C 1
ATOM 729 O O . CYS A 1 92 ? -4.645 -1.502 8.089 1.00 92.50 92 CYS A O 1
ATOM 731 N N . PRO A 1 93 ? -3.745 -3.433 7.354 1.00 92.25 93 PRO A N 1
ATOM 732 C CA . PRO A 1 93 ? -3.050 -3.746 8.603 1.00 92.25 93 PRO A CA 1
ATOM 733 C C . PRO A 1 93 ? -1.954 -2.742 8.990 1.00 92.25 93 PRO A C 1
ATOM 735 O O . PRO A 1 93 ? -1.592 -2.669 10.161 1.00 92.25 93 PRO A O 1
ATOM 738 N N . GLU A 1 94 ? -1.472 -1.930 8.048 1.00 90.19 94 GLU A N 1
ATOM 739 C CA . GLU A 1 94 ? -0.557 -0.801 8.294 1.00 90.19 94 GLU A CA 1
ATOM 740 C C . GLU A 1 94 ? -1.229 0.356 9.058 1.00 90.19 94 GLU A C 1
ATOM 742 O O . GLU A 1 94 ? -0.559 1.227 9.610 1.00 90.19 94 GLU A O 1
ATOM 747 N N . GLY A 1 95 ? -2.566 0.392 9.080 1.00 87.25 95 GLY A N 1
ATOM 748 C CA . GLY A 1 95 ? -3.354 1.372 9.826 1.00 87.25 95 GLY A CA 1
ATOM 749 C C . GLY A 1 95 ? -3.368 2.787 9.251 1.00 87.25 95 GLY A C 1
ATOM 750 O O . GLY A 1 95 ? -4.121 3.610 9.757 1.00 87.25 95 GLY A O 1
ATOM 751 N N . ARG A 1 96 ? -2.595 3.080 8.198 1.00 86.06 96 ARG A N 1
ATOM 752 C CA . ARG A 1 96 ? -2.577 4.363 7.475 1.00 86.06 96 ARG A CA 1
ATOM 753 C C . ARG A 1 96 ? -2.159 4.169 6.012 1.00 86.06 96 ARG A C 1
ATOM 755 O O . ARG A 1 96 ? -1.526 3.163 5.705 1.00 86.06 96 ARG A O 1
ATOM 762 N N . PRO A 1 97 ? -2.464 5.117 5.108 1.00 85.62 97 PRO A N 1
ATOM 763 C CA . PRO A 1 97 ? -1.892 5.111 3.764 1.00 85.62 97 PRO A CA 1
ATOM 764 C C . PRO A 1 97 ? -0.359 5.185 3.801 1.00 85.62 97 PRO A C 1
ATOM 766 O O . PRO A 1 97 ? 0.201 5.955 4.585 1.00 85.62 97 PRO A O 1
ATOM 769 N N . SER A 1 98 ? 0.310 4.432 2.923 1.00 87.56 98 SER A N 1
ATOM 770 C CA . SER A 1 98 ? 1.771 4.476 2.801 1.00 87.56 98 SER A CA 1
ATOM 771 C C . SER A 1 98 ? 2.249 5.884 2.393 1.00 87.56 98 SER A C 1
ATOM 773 O O . SER A 1 98 ? 1.831 6.397 1.337 1.00 87.56 98 SER A O 1
ATOM 775 N N . PRO A 1 99 ? 3.126 6.524 3.194 1.00 84.31 99 PRO A N 1
ATOM 776 C CA . PRO A 1 99 ? 3.565 7.897 2.954 1.00 84.31 99 PRO A CA 1
ATOM 777 C C . PRO A 1 99 ? 4.443 8.012 1.705 1.00 84.31 99 PRO A C 1
ATOM 779 O O . PRO A 1 99 ? 4.424 9.031 1.017 1.00 84.31 99 PRO A O 1
ATOM 782 N N . ASP A 1 100 ? 5.182 6.957 1.376 1.00 88.50 100 ASP A N 1
ATOM 783 C CA . ASP A 1 100 ? 6.308 7.016 0.451 1.00 88.50 100 ASP A CA 1
ATOM 784 C C . ASP A 1 100 ? 6.344 5.861 -0.556 1.00 88.50 100 ASP A C 1
ATOM 786 O O . ASP A 1 100 ? 7.296 5.790 -1.331 1.00 88.50 100 ASP A O 1
ATOM 790 N N . GLY A 1 101 ? 5.308 5.014 -0.568 1.00 87.06 101 GLY A N 1
ATOM 791 C CA . GLY A 1 101 ? 5.167 3.862 -1.462 1.00 87.06 101 GLY A CA 1
ATOM 792 C C . GLY A 1 101 ? 5.628 2.543 -0.850 1.00 87.06 101 GLY A C 1
ATOM 793 O O . GLY A 1 101 ? 5.361 1.498 -1.429 1.00 87.06 101 GLY A O 1
ATOM 794 N N . THR A 1 102 ? 6.280 2.559 0.314 1.00 92.75 102 THR A N 1
ATOM 795 C CA . THR A 1 102 ? 6.713 1.322 0.972 1.00 92.75 102 THR A CA 1
ATOM 796 C C . THR A 1 102 ? 5.531 0.486 1.458 1.00 92.75 102 THR A C 1
ATOM 798 O O . THR A 1 102 ? 4.538 1.037 1.942 1.00 92.75 102 THR A O 1
ATOM 801 N N . VAL A 1 103 ? 5.658 -0.842 1.362 1.00 91.31 103 VAL A N 1
ATOM 802 C CA . VAL A 1 103 ? 4.814 -1.785 2.110 1.00 91.31 103 VAL A CA 1
ATOM 803 C C . VAL A 1 103 ? 5.328 -1.805 3.550 1.00 91.31 103 VAL A C 1
ATOM 805 O O . VAL A 1 103 ? 6.370 -2.405 3.839 1.00 91.31 103 VAL A O 1
ATOM 808 N N . GLY A 1 104 ? 4.648 -1.052 4.415 1.00 86.69 104 GLY A N 1
ATOM 809 C CA . GLY A 1 104 ? 5.119 -0.721 5.754 1.00 86.69 104 GLY A CA 1
ATOM 810 C C . GLY A 1 104 ? 4.885 -1.817 6.797 1.00 86.69 104 GLY A C 1
ATOM 811 O O . GLY A 1 104 ? 4.187 -2.799 6.544 1.00 86.69 104 GLY A O 1
ATOM 812 N N . PRO A 1 105 ? 5.449 -1.648 8.006 1.00 89.38 105 PRO A N 1
ATOM 813 C CA . PRO A 1 105 ? 5.227 -2.574 9.106 1.00 89.38 105 PRO A CA 1
ATOM 814 C C . PRO A 1 105 ? 3.748 -2.622 9.495 1.00 89.38 105 PRO A C 1
ATOM 816 O O . PRO A 1 105 ? 3.039 -1.609 9.493 1.00 89.38 105 PRO A O 1
ATOM 819 N N . LEU A 1 106 ? 3.294 -3.810 9.882 1.00 91.69 106 LEU A N 1
ATOM 820 C CA . LEU A 1 106 ? 1.912 -4.013 10.292 1.00 91.69 106 LEU A CA 1
ATOM 821 C C . LEU A 1 106 ? 1.707 -3.580 11.742 1.00 91.69 106 LEU A C 1
ATOM 823 O O . LEU A 1 106 ? 2.560 -3.777 12.608 1.00 91.69 106 LEU A O 1
ATOM 827 N N . MET A 1 107 ? 0.530 -3.036 12.038 1.00 87.81 107 MET A N 1
ATOM 828 C CA . MET A 1 107 ? 0.142 -2.768 13.415 1.00 87.81 107 MET A CA 1
ATOM 829 C C . MET A 1 107 ? -0.084 -4.081 14.178 1.00 87.81 107 MET A C 1
ATOM 831 O O . MET A 1 107 ? -0.636 -5.052 13.658 1.00 87.81 107 MET A O 1
ATOM 835 N N . SER A 1 108 ? 0.239 -4.081 15.473 1.00 81.69 108 SER A N 1
ATOM 836 C CA . SER A 1 108 ? 0.125 -5.252 16.361 1.00 81.69 108 SER A CA 1
ATOM 837 C C . SER A 1 108 ? -1.299 -5.825 16.504 1.00 81.69 108 SER A C 1
ATOM 839 O O . SER A 1 108 ? -1.480 -6.945 16.990 1.00 81.69 108 SER A O 1
ATOM 841 N N . GLY A 1 109 ? -2.323 -5.089 16.056 1.00 87.94 109 GLY A N 1
ATOM 842 C CA . GLY A 1 109 ? -3.726 -5.508 16.087 1.00 87.94 109 GLY A CA 1
ATOM 843 C C . GLY A 1 109 ? -4.047 -6.727 15.213 1.00 87.94 109 GLY A C 1
ATOM 844 O O . GLY A 1 109 ? -4.960 -7.481 15.554 1.00 87.94 109 GLY A O 1
ATOM 845 N N . VAL A 1 110 ? -3.280 -6.978 14.144 1.00 89.94 110 VAL A N 1
ATOM 846 C CA . VAL A 1 110 ? -3.504 -8.111 13.220 1.00 89.94 110 VAL A CA 1
ATOM 847 C C . VAL A 1 110 ? -3.427 -9.447 13.952 1.00 89.94 110 VAL A C 1
ATOM 849 O O . VAL A 1 110 ? -4.350 -10.261 13.885 1.00 89.94 110 VAL A O 1
ATOM 852 N N . ALA A 1 111 ? -2.365 -9.634 14.735 1.00 91.94 111 ALA A N 1
ATOM 853 C CA . ALA A 1 111 ? -2.138 -10.841 15.515 1.00 91.94 111 ALA A CA 1
ATOM 854 C C . ALA A 1 111 ? -3.297 -11.114 16.492 1.00 91.94 111 ALA A C 1
ATOM 856 O O . ALA A 1 111 ? -3.719 -12.255 16.695 1.00 91.94 111 ALA A O 1
ATOM 857 N N . ALA A 1 112 ? -3.844 -10.053 17.094 1.00 93.31 112 ALA A N 1
ATOM 858 C CA . ALA A 1 112 ? -4.971 -10.153 18.009 1.00 93.31 112 ALA A CA 1
ATOM 859 C C . ALA A 1 112 ? -6.284 -10.508 17.290 1.00 93.31 112 ALA A C 1
ATOM 861 O O . ALA A 1 112 ? -7.050 -11.312 17.828 1.00 93.31 112 ALA A O 1
ATOM 862 N N . LEU A 1 113 ? -6.538 -9.956 16.095 1.00 94.12 113 LEU A N 1
ATOM 863 C CA . LEU A 1 113 ? -7.706 -10.305 15.274 1.00 94.12 113 LEU A CA 1
ATOM 864 C C . LEU A 1 113 ? -7.679 -11.778 14.871 1.00 94.12 113 LEU A C 1
ATOM 866 O O . LEU A 1 113 ? -8.681 -12.469 15.037 1.00 94.12 113 LEU A O 1
ATOM 870 N N . VAL A 1 114 ? -6.525 -12.283 14.429 1.00 94.12 114 VAL A N 1
ATOM 871 C CA . VAL A 1 114 ? -6.372 -13.695 14.055 1.00 94.12 114 VAL A CA 1
ATOM 872 C C . VAL A 1 114 ? -6.634 -14.609 15.250 1.00 94.12 114 VAL A C 1
ATOM 874 O O . VAL A 1 114 ? -7.462 -15.513 15.159 1.00 94.12 114 VAL A O 1
ATOM 877 N N . ARG A 1 115 ? -6.019 -14.336 16.409 1.00 94.62 115 ARG A N 1
ATOM 878 C CA . ARG A 1 115 ? -6.202 -15.172 17.610 1.00 94.62 115 ARG A CA 1
ATOM 879 C C . ARG A 1 115 ? -7.624 -15.145 18.172 1.00 94.62 115 ARG A C 1
ATOM 881 O O . ARG A 1 115 ? -8.098 -16.163 18.663 1.00 94.62 115 ARG A O 1
ATOM 888 N N . ARG A 1 116 ? -8.292 -13.985 18.180 1.00 96.06 116 ARG A N 1
ATOM 889 C CA . ARG A 1 116 ? -9.604 -13.819 18.844 1.00 96.06 116 ARG A CA 1
ATOM 890 C C . ARG A 1 116 ? -10.790 -14.044 17.915 1.00 96.06 116 ARG A C 1
ATOM 892 O O . ARG A 1 116 ? -11.821 -14.548 18.371 1.00 96.06 116 ARG A O 1
ATOM 899 N N . GLY A 1 117 ? -10.646 -13.630 16.660 1.00 95.94 117 GLY A N 1
ATOM 900 C CA . GLY A 1 117 ? -11.638 -13.798 15.605 1.00 95.94 117 GLY A CA 1
ATOM 901 C C . GLY A 1 117 ? -11.610 -15.187 14.977 1.00 95.94 117 GLY A C 1
ATOM 902 O O . GLY A 1 117 ? -12.642 -15.616 14.477 1.00 95.94 117 GLY A O 1
ATOM 903 N N . ALA A 1 118 ? -10.468 -15.889 15.043 1.00 95.31 118 ALA A N 1
ATOM 904 C CA . ALA A 1 118 ? -10.269 -17.224 14.475 1.00 95.31 118 ALA A CA 1
ATOM 905 C C . ALA A 1 118 ? -10.802 -17.337 13.028 1.00 95.31 118 ALA A C 1
ATOM 907 O O . ALA A 1 118 ? -11.666 -18.176 12.753 1.00 95.31 118 ALA A O 1
ATOM 908 N N . PRO A 1 119 ? -10.342 -16.468 12.101 1.00 96.12 119 PRO A N 1
ATOM 909 C CA . PRO A 1 119 ? -10.800 -16.513 10.717 1.00 96.12 119 PRO A CA 1
ATOM 910 C C . PRO A 1 119 ? -10.473 -17.873 10.091 1.00 96.12 119 PRO A C 1
ATOM 912 O O . PRO A 1 119 ? -9.522 -18.534 10.492 1.00 96.12 119 PRO A O 1
ATOM 915 N N . ARG A 1 120 ? -11.238 -18.293 9.078 1.00 95.44 120 ARG A N 1
ATOM 916 C CA . ARG A 1 120 ? -10.973 -19.562 8.371 1.00 95.44 120 ARG A CA 1
ATOM 917 C C . ARG A 1 120 ? -9.719 -19.498 7.501 1.00 95.44 120 ARG A C 1
ATOM 919 O O . ARG A 1 120 ? -9.012 -20.490 7.367 1.00 95.44 120 ARG A O 1
ATOM 926 N N . SER A 1 121 ? -9.469 -18.337 6.910 1.00 96.75 121 SER A N 1
ATOM 927 C CA . SER A 1 121 ? -8.345 -18.083 6.017 1.00 96.75 121 SER A CA 1
ATOM 928 C C . SER A 1 121 ? -8.002 -16.598 6.011 1.00 96.75 121 SER A C 1
ATOM 930 O O . SER A 1 121 ? -8.834 -15.755 6.357 1.00 96.75 121 SER A O 1
ATOM 932 N N . LEU A 1 122 ? -6.785 -16.283 5.580 1.00 96.50 122 LEU A N 1
ATOM 933 C CA . LEU A 1 122 ? -6.375 -14.939 5.190 1.00 96.50 122 LEU A CA 1
ATOM 934 C C . LEU A 1 122 ? -6.223 -14.894 3.672 1.00 96.50 122 LEU A C 1
ATOM 936 O O . LEU A 1 122 ? -5.741 -15.849 3.074 1.00 96.50 122 LEU A O 1
ATOM 940 N N . VAL A 1 123 ? -6.634 -13.787 3.062 1.00 96.88 123 VAL A N 1
ATOM 941 C CA . VAL A 1 123 ? -6.467 -13.536 1.626 1.00 96.88 123 VAL A CA 1
ATOM 942 C C . VAL A 1 123 ? -5.675 -12.239 1.499 1.00 96.88 123 VAL A C 1
ATOM 944 O O . VAL A 1 123 ? -6.210 -11.188 1.867 1.00 96.88 123 VAL A O 1
ATOM 947 N N . PRO A 1 124 ? -4.402 -12.274 1.066 1.00 96.31 124 PRO A N 1
ATOM 948 C CA . PRO A 1 124 ? -3.640 -11.052 0.883 1.00 96.31 124 PRO A CA 1
ATOM 949 C C . PRO A 1 124 ? -4.166 -10.308 -0.346 1.00 96.31 124 PRO A C 1
ATOM 951 O O . PRO A 1 124 ? -4.405 -10.894 -1.402 1.00 96.31 124 PRO A O 1
ATOM 954 N N . VAL A 1 125 ? -4.360 -9.003 -0.192 1.00 96.75 125 VAL A N 1
ATOM 955 C CA . VAL A 1 125 ? -4.801 -8.111 -1.264 1.00 96.75 125 VAL A CA 1
ATOM 956 C C . VAL A 1 125 ? -3.880 -6.904 -1.258 1.00 96.75 125 VAL A C 1
ATOM 958 O O . VAL A 1 125 ? -3.802 -6.200 -0.252 1.00 96.75 125 VAL A O 1
ATOM 961 N N . ALA A 1 126 ? -3.179 -6.674 -2.364 1.00 95.81 126 ALA A N 1
ATOM 962 C CA . ALA A 1 126 ? -2.171 -5.628 -2.464 1.00 95.81 126 ALA A CA 1
ATOM 963 C C . ALA A 1 126 ? -2.405 -4.770 -3.717 1.00 95.81 126 ALA A C 1
ATOM 965 O O . ALA A 1 126 ? -2.329 -5.281 -4.840 1.00 95.81 126 ALA A O 1
ATOM 966 N N . PRO A 1 127 ? -2.719 -3.474 -3.560 1.00 94.88 127 PRO A N 1
ATOM 967 C CA . PRO A 1 127 ? -2.779 -2.556 -4.683 1.00 94.88 127 PRO A CA 1
ATOM 968 C C . PRO A 1 127 ? -1.379 -2.041 -5.049 1.00 94.88 127 PRO A C 1
ATOM 970 O O . PRO A 1 127 ? -0.571 -1.764 -4.168 1.00 94.88 127 PRO A O 1
ATOM 973 N N . ALA A 1 128 ? -1.133 -1.829 -6.339 1.00 95.06 128 ALA A N 1
ATOM 974 C CA . ALA A 1 128 ? 0.003 -1.060 -6.850 1.00 95.06 128 ALA A CA 1
ATOM 975 C C . ALA A 1 128 ? -0.499 -0.021 -7.858 1.00 95.06 128 ALA A C 1
ATOM 977 O O . ALA A 1 128 ? -1.456 -0.270 -8.597 1.00 95.06 128 ALA A O 1
ATOM 978 N N . TYR A 1 129 ? 0.131 1.151 -7.901 1.00 93.38 129 TYR A N 1
ATOM 979 C CA . TYR A 1 129 ? -0.297 2.248 -8.771 1.00 93.38 129 TYR A CA 1
ATOM 980 C C . TYR A 1 129 ? 0.835 2.662 -9.700 1.00 93.38 129 TYR A C 1
ATOM 982 O O . TYR A 1 129 ? 1.915 3.022 -9.246 1.00 93.38 129 TYR A O 1
ATOM 990 N N . ASP A 1 130 ? 0.559 2.688 -11.001 1.00 95.12 130 ASP A N 1
ATOM 991 C CA . ASP A 1 130 ? 1.524 3.109 -12.011 1.00 95.12 130 ASP A CA 1
ATOM 992 C C . ASP A 1 130 ? 1.071 4.421 -12.679 1.00 95.12 130 ASP A C 1
ATOM 994 O O . ASP A 1 130 ? 0.156 4.425 -13.516 1.00 95.12 130 ASP A O 1
ATOM 998 N N . PRO A 1 131 ? 1.674 5.564 -12.299 1.00 94.88 131 PRO A N 1
ATOM 999 C CA . PRO A 1 131 ? 1.409 6.857 -12.915 1.00 94.88 131 PRO A CA 1
ATOM 1000 C C . PRO A 1 131 ? 2.239 7.100 -14.187 1.00 94.88 131 PRO A C 1
ATOM 1002 O O . PRO A 1 131 ? 2.109 8.178 -14.778 1.00 94.88 131 PRO A O 1
ATOM 1005 N N . LEU A 1 132 ? 3.109 6.165 -14.597 1.00 95.94 132 LEU A N 1
ATOM 1006 C CA . LEU A 1 132 ? 3.987 6.289 -15.766 1.00 95.94 132 LEU A CA 1
ATOM 1007 C C . LEU A 1 132 ? 3.302 5.761 -17.031 1.00 95.94 132 LEU A C 1
ATOM 1009 O O . LEU A 1 132 ? 3.845 4.971 -17.794 1.00 95.94 132 LEU A O 1
ATOM 1013 N N . VAL A 1 133 ? 2.088 6.243 -17.270 1.00 92.12 133 VAL A N 1
ATOM 1014 C CA . VAL A 1 133 ? 1.293 5.939 -18.461 1.00 92.12 133 VAL A CA 1
ATOM 1015 C C . VAL A 1 133 ? 0.720 7.220 -19.044 1.00 92.12 133 VAL A C 1
ATOM 1017 O O . VAL A 1 133 ? 0.621 8.252 -18.369 1.00 92.12 133 VAL A O 1
ATOM 1020 N N . ARG A 1 134 ? 0.308 7.182 -20.309 1.00 86.31 134 ARG A N 1
ATOM 1021 C CA . ARG A 1 134 ? -0.397 8.301 -20.923 1.00 86.31 134 ARG A CA 1
ATOM 1022 C C . ARG A 1 134 ? -1.820 8.393 -20.367 1.00 86.31 134 ARG A C 1
ATOM 1024 O O . ARG A 1 134 ? -2.645 7.510 -20.569 1.00 86.31 134 ARG A O 1
ATOM 1031 N N . GLY A 1 135 ? -2.144 9.532 -19.757 1.00 88.06 135 GLY A N 1
ATOM 1032 C CA . GLY A 1 135 ? -3.498 9.831 -19.292 1.00 88.06 135 GLY A CA 1
ATOM 1033 C C . GLY A 1 135 ? -3.730 9.391 -17.850 1.00 88.06 135 GLY A C 1
ATOM 1034 O O . GLY A 1 135 ? -3.071 9.891 -16.941 1.00 88.06 135 GLY A O 1
ATOM 1035 N N . ARG A 1 136 ? -4.723 8.524 -17.627 1.00 88.81 136 ARG A N 1
ATOM 1036 C CA . ARG A 1 136 ? -5.133 8.118 -16.277 1.00 88.81 136 ARG A CA 1
ATOM 1037 C C . ARG A 1 136 ? -4.148 7.083 -15.710 1.00 88.81 136 ARG A C 1
ATOM 1039 O O . ARG A 1 136 ? -3.899 6.098 -16.403 1.00 88.81 136 ARG A O 1
ATOM 1046 N N . PRO A 1 137 ? -3.649 7.256 -14.468 1.00 92.25 137 PRO A N 1
ATOM 1047 C CA . PRO A 1 137 ? -2.822 6.252 -13.804 1.00 92.25 137 PRO A CA 1
ATOM 1048 C C . PRO A 1 137 ? -3.486 4.878 -13.793 1.00 92.25 137 PRO A C 1
ATOM 1050 O O . PRO A 1 137 ? -4.708 4.773 -13.634 1.00 92.25 137 PRO A O 1
ATOM 1053 N N . ARG A 1 138 ? -2.678 3.829 -13.932 1.00 93.69 138 ARG A N 1
ATOM 1054 C CA . ARG A 1 138 ? -3.143 2.451 -13.782 1.00 93.69 138 ARG A CA 1
ATOM 1055 C C . ARG A 1 138 ? -3.123 2.058 -12.315 1.00 93.69 138 ARG A C 1
ATOM 1057 O O . ARG A 1 138 ? -2.220 2.442 -11.578 1.00 93.69 138 ARG A O 1
ATOM 1064 N N . ALA A 1 139 ? -4.118 1.279 -11.915 1.00 94.25 139 ALA A N 1
ATOM 1065 C CA . ALA A 1 139 ? -4.151 0.612 -10.626 1.00 94.25 139 ALA A CA 1
ATOM 1066 C C . ALA A 1 139 ? -4.189 -0.893 -10.884 1.00 94.25 139 ALA A C 1
ATOM 1068 O O . ALA A 1 139 ? -5.034 -1.369 -11.642 1.00 94.25 139 ALA A O 1
ATOM 1069 N N . TYR A 1 140 ? -3.269 -1.612 -10.262 1.00 95.50 140 TYR A N 1
ATOM 1070 C CA . TYR A 1 140 ? -3.188 -3.063 -10.279 1.00 95.50 140 TYR A CA 1
ATOM 1071 C C . TYR A 1 140 ? -3.624 -3.565 -8.912 1.00 95.50 140 TYR A C 1
ATOM 1073 O O . TYR A 1 140 ? -3.283 -2.965 -7.894 1.00 95.50 140 TYR A O 1
ATOM 1081 N N . LEU A 1 141 ? -4.383 -4.655 -8.889 1.00 96.25 141 LEU A N 1
ATOM 1082 C CA . LEU A 1 141 ? -4.817 -5.292 -7.655 1.00 96.25 141 LEU A CA 1
ATOM 1083 C C . LEU A 1 141 ? -4.345 -6.740 -7.672 1.00 96.25 141 LEU A C 1
ATOM 1085 O O . LEU A 1 141 ? -4.888 -7.562 -8.406 1.00 96.25 141 LEU A O 1
ATOM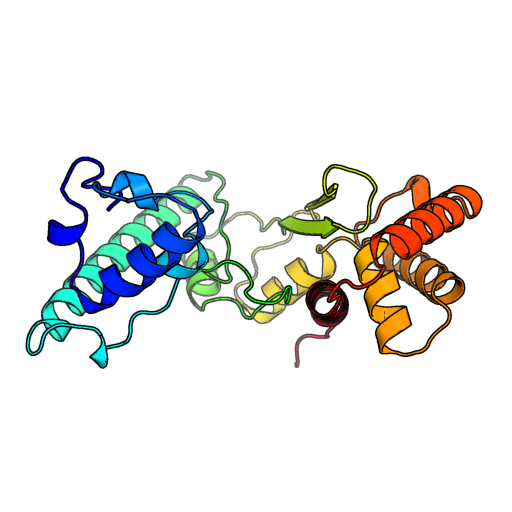 1089 N N . GLY A 1 142 ? -3.328 -7.033 -6.871 1.00 96.69 142 GLY A N 1
ATOM 1090 C CA . GLY A 1 142 ? -2.933 -8.399 -6.577 1.00 96.69 142 GLY A CA 1
ATOM 1091 C C . GLY A 1 142 ? -3.909 -8.993 -5.572 1.00 96.69 142 GLY A C 1
ATOM 1092 O O . GLY A 1 142 ? -4.164 -8.390 -4.528 1.00 96.69 142 GLY A O 1
ATOM 1093 N N . VAL A 1 143 ? -4.455 -10.162 -5.886 1.00 96.25 143 VAL A N 1
ATOM 1094 C CA . VAL A 1 143 ? -5.254 -10.973 -4.964 1.00 96.25 143 VAL A CA 1
ATOM 1095 C C . VAL A 1 143 ? -4.555 -12.318 -4.875 1.00 96.25 143 VAL A C 1
ATOM 1097 O O . VAL A 1 143 ? -4.499 -13.040 -5.867 1.00 96.25 143 VAL A O 1
ATOM 1100 N N . GLY A 1 144 ? -3.955 -12.609 -3.725 1.00 94.69 144 GLY A N 1
ATOM 1101 C CA . GLY A 1 144 ? -3.273 -13.881 -3.520 1.00 94.69 144 GLY A CA 1
ATOM 1102 C C . GLY A 1 144 ? -4.240 -14.997 -3.142 1.00 94.69 144 GLY A C 1
ATOM 1103 O O . GLY A 1 144 ? -5.407 -14.765 -2.816 1.00 94.69 144 GLY A O 1
ATOM 1104 N N . GLU A 1 145 ? -3.726 -16.221 -3.154 1.00 94.88 145 GLU A N 1
ATOM 1105 C CA . GLU A 1 145 ? -4.482 -17.400 -2.742 1.00 94.88 145 GLU A CA 1
ATOM 1106 C C . GLU A 1 145 ? -4.854 -17.347 -1.249 1.00 94.88 145 GLU A C 1
ATOM 1108 O O . GLU A 1 145 ? -4.090 -16.815 -0.431 1.00 94.88 145 GLU A O 1
ATOM 1113 N N . PRO A 1 146 ? -6.002 -17.925 -0.849 1.00 96.81 146 PRO A N 1
ATOM 1114 C CA . PRO A 1 146 ? -6.333 -18.095 0.556 1.00 96.81 146 PRO A CA 1
ATOM 1115 C C . PRO A 1 146 ? -5.282 -18.946 1.278 1.00 96.81 146 PRO A C 1
ATOM 1117 O O . PRO A 1 146 ? -4.984 -20.071 0.880 1.00 96.81 146 PRO A O 1
ATOM 1120 N N . VAL A 1 147 ? -4.767 -18.439 2.394 1.00 96.69 147 VAL A N 1
ATOM 1121 C CA . VAL A 1 147 ? -3.818 -19.149 3.258 1.00 96.69 147 VAL A CA 1
ATOM 1122 C C . VAL A 1 147 ? -4.411 -19.400 4.638 1.00 96.69 147 VAL A C 1
ATOM 1124 O O . VAL A 1 147 ? -5.358 -18.733 5.065 1.00 96.69 147 VAL A O 1
ATOM 1127 N N . ALA A 1 148 ? -3.831 -20.355 5.365 1.00 96.69 148 ALA A N 1
ATOM 1128 C CA . ALA A 1 148 ? -4.151 -20.553 6.772 1.00 96.69 148 ALA A CA 1
ATOM 1129 C C . ALA A 1 148 ? -3.892 -19.261 7.579 1.00 96.69 148 ALA A C 1
ATOM 1131 O O . ALA A 1 148 ? -2.964 -18.515 7.250 1.00 96.69 148 ALA A O 1
ATOM 1132 N N . PRO A 1 149 ? -4.684 -18.978 8.627 1.00 94.81 149 PRO A N 1
ATOM 1133 C CA . PRO A 1 149 ? -4.489 -17.791 9.450 1.00 94.81 149 PRO A CA 1
ATOM 1134 C C . PRO A 1 149 ? -3.096 -17.725 10.077 1.00 94.81 149 PRO A C 1
ATOM 1136 O O . PRO A 1 149 ? -2.657 -18.677 10.717 1.00 94.81 149 PRO A O 1
ATOM 1139 N N . ARG A 1 150 ? -2.437 -16.573 9.935 1.00 92.19 150 ARG A N 1
ATOM 1140 C CA . ARG A 1 150 ? -1.096 -16.295 10.462 1.00 92.19 150 ARG A CA 1
ATOM 1141 C C . ARG A 1 150 ? -1.174 -15.194 11.500 1.00 92.19 150 ARG A C 1
ATOM 1143 O O . ARG A 1 150 ? -1.701 -14.120 11.221 1.00 92.19 150 ARG A O 1
ATOM 1150 N N . SER A 1 151 ? -0.721 -15.475 12.716 1.00 90.00 151 SER A N 1
ATOM 1151 C CA . SER A 1 151 ? -0.720 -14.480 13.793 1.00 90.00 151 SER A CA 1
ATOM 1152 C C . SER A 1 151 ? 0.583 -13.703 13.892 1.00 90.00 151 SER A C 1
ATOM 1154 O O . SER A 1 151 ? 0.617 -12.723 14.632 1.00 90.00 151 SER A O 1
ATOM 1156 N N . ASP A 1 152 ? 1.629 -14.151 13.205 1.00 92.12 152 ASP A N 1
ATOM 1157 C CA . ASP A 1 152 ? 2.883 -13.424 13.106 1.00 92.12 152 ASP A CA 1
ATOM 1158 C C . ASP A 1 152 ? 2.725 -12.263 12.101 1.00 92.12 152 ASP A C 1
ATOM 1160 O O . ASP A 1 152 ? 2.410 -12.514 10.932 1.00 92.12 152 ASP A O 1
ATOM 1164 N N . PRO A 1 153 ? 2.869 -10.994 12.532 1.00 91.31 153 PRO A N 1
ATOM 1165 C CA . PRO A 1 153 ? 2.811 -9.845 11.634 1.00 91.31 153 PRO A CA 1
ATOM 1166 C C . PRO A 1 153 ? 3.814 -9.921 10.482 1.00 91.31 153 PRO A C 1
ATOM 1168 O O . PRO A 1 153 ? 3.493 -9.457 9.390 1.00 91.31 153 PRO A O 1
ATOM 1171 N N . ASP A 1 154 ? 4.975 -10.528 10.704 1.00 92.19 154 ASP A N 1
ATOM 1172 C CA . ASP A 1 154 ? 6.051 -10.615 9.722 1.00 92.19 154 ASP A CA 1
ATOM 1173 C C . ASP A 1 154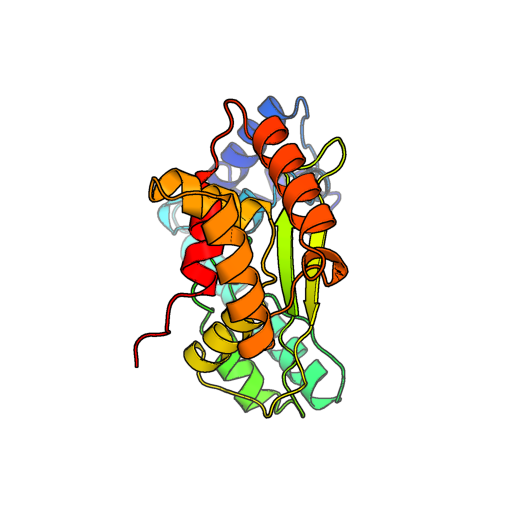 ? 5.690 -11.584 8.590 1.00 92.19 154 ASP A C 1
ATOM 1175 O O . ASP A 1 154 ? 5.802 -11.245 7.410 1.00 92.19 154 ASP A O 1
ATOM 1179 N N . GLU A 1 155 ? 5.076 -12.723 8.920 1.00 93.12 155 GLU A N 1
ATOM 1180 C CA . GLU A 1 155 ? 4.533 -13.643 7.916 1.00 93.12 155 GLU A CA 1
ATOM 1181 C C . GLU A 1 155 ? 3.389 -13.022 7.096 1.00 93.12 155 GLU A C 1
ATOM 1183 O O . GLU A 1 155 ? 3.190 -13.381 5.931 1.00 93.12 155 GLU A O 1
ATOM 1188 N N . VAL A 1 156 ? 2.588 -12.134 7.699 1.00 94.06 156 VAL A N 1
ATOM 1189 C CA . VAL A 1 156 ? 1.510 -11.414 6.998 1.00 94.06 156 VAL A CA 1
ATOM 1190 C C . VAL A 1 156 ? 2.084 -10.303 6.120 1.00 94.06 156 VAL A C 1
ATOM 1192 O O . VAL A 1 156 ? 1.604 -10.101 5.003 1.00 94.06 156 VAL A O 1
ATOM 1195 N N . LEU A 1 157 ? 3.122 -9.609 6.587 1.00 94.94 157 LEU A N 1
ATOM 1196 C CA . LEU A 1 157 ? 3.836 -8.606 5.805 1.00 94.94 157 LEU A CA 1
ATOM 1197 C C . LEU A 1 157 ? 4.467 -9.239 4.563 1.00 94.94 157 LEU A C 1
ATOM 1199 O O . LEU A 1 157 ? 4.286 -8.727 3.460 1.00 94.94 157 LEU A O 1
ATOM 1203 N N . ASP A 1 158 ? 5.112 -10.394 4.720 1.00 94.44 158 ASP A N 1
ATOM 1204 C CA . ASP A 1 158 ? 5.667 -11.171 3.613 1.00 94.44 158 ASP A CA 1
ATOM 1205 C C . ASP A 1 158 ? 4.605 -11.560 2.576 1.00 94.44 158 ASP A C 1
ATOM 1207 O O . ASP A 1 158 ? 4.844 -11.464 1.368 1.00 94.44 158 ASP A O 1
ATOM 1211 N N . LEU A 1 159 ? 3.408 -11.970 3.017 1.00 94.62 159 LEU A N 1
ATOM 1212 C CA . LEU A 1 159 ? 2.296 -12.257 2.103 1.00 94.62 159 LEU A CA 1
ATOM 1213 C C . LEU A 1 159 ? 1.896 -11.028 1.291 1.00 94.62 159 LEU A C 1
ATOM 1215 O O . LEU A 1 159 ? 1.702 -11.133 0.079 1.00 94.62 159 LEU A O 1
ATOM 1219 N N . LEU A 1 160 ? 1.767 -9.872 1.945 1.00 95.50 160 LEU A N 1
ATOM 1220 C CA . LEU A 1 160 ? 1.408 -8.623 1.275 1.00 95.50 160 LEU A CA 1
ATOM 1221 C C . LEU A 1 160 ? 2.494 -8.214 0.282 1.00 95.50 160 LEU A C 1
ATOM 1223 O O . LEU A 1 160 ? 2.175 -7.974 -0.879 1.00 95.50 160 LEU A O 1
ATOM 1227 N N . ARG A 1 161 ? 3.768 -8.249 0.692 1.00 95.94 161 ARG A N 1
ATOM 1228 C CA . ARG A 1 161 ? 4.923 -7.950 -0.166 1.00 95.94 161 ARG A CA 1
ATOM 1229 C C . ARG A 1 161 ? 4.951 -8.825 -1.415 1.00 95.94 161 ARG A C 1
ATOM 1231 O O . ARG A 1 161 ? 5.108 -8.290 -2.508 1.00 95.94 161 ARG A O 1
ATOM 1238 N N . ARG A 1 162 ? 4.738 -10.140 -1.288 1.00 94.94 162 ARG A N 1
ATOM 1239 C CA . ARG A 1 162 ? 4.667 -11.078 -2.432 1.00 94.94 162 ARG A CA 1
ATOM 1240 C C . ARG A 1 162 ? 3.449 -10.849 -3.326 1.00 94.94 162 ARG A C 1
ATOM 1242 O O . ARG A 1 162 ? 3.523 -11.088 -4.526 1.00 94.94 162 ARG A O 1
ATOM 1249 N N . THR A 1 163 ? 2.345 -10.381 -2.749 1.00 96.75 163 THR A N 1
ATOM 1250 C CA . THR A 1 163 ? 1.103 -10.107 -3.483 1.00 96.75 163 THR A CA 1
ATOM 1251 C C . THR A 1 163 ? 1.142 -8.758 -4.202 1.00 96.75 163 THR A C 1
ATOM 1253 O O . THR A 1 163 ? 0.402 -8.576 -5.168 1.00 96.75 163 THR A O 1
ATOM 1256 N N . THR A 1 164 ? 1.999 -7.819 -3.780 1.00 96.88 164 THR A N 1
ATOM 1257 C CA . THR A 1 164 ? 2.161 -6.516 -4.441 1.00 96.88 164 THR A CA 1
ATOM 1258 C C . THR A 1 164 ? 2.550 -6.706 -5.910 1.00 96.88 164 THR A C 1
ATOM 1260 O O . THR A 1 164 ? 3.620 -7.272 -6.183 1.00 96.88 164 THR A O 1
ATOM 1263 N N . PRO A 1 165 ? 1.711 -6.237 -6.857 1.00 97.19 165 PRO A N 1
ATOM 1264 C CA . PRO A 1 165 ? 1.973 -6.430 -8.271 1.00 97.19 165 PRO A CA 1
ATOM 1265 C C . PRO A 1 165 ? 3.262 -5.757 -8.740 1.00 97.19 165 PRO A C 1
ATOM 1267 O O . PRO A 1 165 ? 3.567 -4.628 -8.355 1.00 97.19 165 PRO A O 1
ATOM 1270 N N . LEU A 1 166 ? 3.985 -6.420 -9.640 1.00 97.44 166 LEU A N 1
ATOM 1271 C CA . LEU A 1 166 ? 5.024 -5.770 -10.430 1.00 97.44 166 LEU A CA 1
ATOM 1272 C C . LEU A 1 166 ? 4.372 -4.825 -11.446 1.00 97.44 166 LEU A C 1
ATOM 1274 O O . LEU A 1 166 ? 3.490 -5.230 -12.206 1.00 97.44 166 LEU A O 1
ATOM 1278 N N . THR A 1 167 ? 4.841 -3.579 -11.493 1.00 97.38 167 THR A N 1
ATOM 1279 C CA . THR A 1 167 ? 4.435 -2.600 -12.504 1.00 97.38 167 THR A CA 1
ATOM 1280 C C . THR A 1 167 ? 5.632 -2.200 -13.356 1.00 97.38 167 THR A C 1
ATOM 1282 O O . THR A 1 167 ? 6.782 -2.240 -12.915 1.00 97.38 167 THR A O 1
ATOM 1285 N N . VAL A 1 168 ? 5.365 -1.789 -14.595 1.00 97.88 168 VAL A N 1
ATOM 1286 C CA . VAL A 1 168 ? 6.409 -1.285 -15.497 1.00 97.88 168 VAL A CA 1
ATOM 1287 C C . VAL A 1 168 ? 7.062 -0.043 -14.895 1.00 97.88 168 VAL A C 1
ATOM 1289 O O . VAL A 1 168 ? 8.282 0.098 -14.953 1.00 97.88 168 VAL A O 1
ATOM 1292 N N . GLY A 1 169 ? 6.269 0.835 -14.275 1.00 97.50 169 GLY A N 1
ATOM 1293 C CA . GLY A 1 169 ? 6.779 2.035 -13.630 1.00 97.50 169 GLY A CA 1
ATOM 1294 C C . GLY A 1 169 ? 7.680 1.764 -12.426 1.00 97.50 169 GLY A C 1
ATOM 1295 O O . GLY A 1 169 ? 8.692 2.450 -12.283 1.00 97.50 169 GLY A O 1
ATOM 1296 N N . SER A 1 170 ? 7.373 0.762 -11.595 1.00 97.50 170 SER A N 1
ATOM 1297 C CA . SER A 1 170 ? 8.217 0.406 -10.445 1.00 97.50 170 SER A CA 1
ATOM 1298 C C . SER A 1 170 ? 9.540 -0.236 -10.875 1.00 97.50 170 SER A C 1
ATOM 1300 O O . SER A 1 170 ? 10.595 0.158 -10.376 1.00 97.50 170 SER A O 1
ATOM 1302 N N . SER A 1 171 ? 9.511 -1.113 -11.884 1.00 98.31 171 SER A N 1
ATOM 1303 C CA . SER A 1 171 ? 10.716 -1.681 -12.509 1.00 98.31 171 SER A CA 1
ATOM 1304 C C . SER A 1 171 ? 11.594 -0.609 -13.178 1.00 98.31 171 SER A C 1
ATOM 1306 O O . SER A 1 171 ? 12.803 -0.551 -12.944 1.00 98.31 171 SER A O 1
ATOM 1308 N N . LEU A 1 172 ? 10.993 0.312 -13.947 1.00 98.44 172 LEU A N 1
ATOM 1309 C CA . LEU A 1 172 ? 11.709 1.435 -14.563 1.00 98.44 172 LEU A CA 1
ATOM 1310 C C . LEU A 1 172 ? 12.346 2.350 -13.509 1.00 98.44 172 LEU A C 1
ATOM 1312 O O . LEU A 1 172 ? 13.504 2.732 -13.662 1.00 98.44 172 LEU A O 1
ATOM 1316 N N . ALA A 1 173 ? 11.607 2.714 -12.458 1.00 98.06 173 ALA A N 1
ATOM 1317 C CA . ALA A 1 173 ? 12.120 3.563 -11.386 1.00 98.06 173 ALA A CA 1
ATOM 1318 C C . ALA A 1 173 ? 13.343 2.931 -10.706 1.00 98.06 173 ALA A C 1
ATOM 1320 O O . ALA A 1 173 ? 14.353 3.609 -10.524 1.00 98.06 173 ALA A O 1
ATOM 1321 N N . ALA A 1 174 ? 13.280 1.629 -10.411 1.00 98.06 174 ALA A N 1
ATOM 1322 C CA . ALA A 1 174 ? 14.400 0.882 -9.852 1.00 98.06 174 ALA A CA 1
ATOM 1323 C C . ALA A 1 174 ? 15.599 0.818 -10.812 1.00 98.06 174 ALA A C 1
ATOM 1325 O O . ALA A 1 174 ? 16.720 1.108 -10.404 1.00 98.06 174 ALA A O 1
ATOM 1326 N N . ALA A 1 175 ? 15.377 0.520 -12.098 1.00 98.25 175 ALA A N 1
ATOM 1327 C CA . ALA A 1 175 ? 16.448 0.502 -13.096 1.00 98.25 175 ALA A CA 1
ATOM 1328 C C . ALA A 1 175 ? 17.188 1.845 -13.181 1.00 98.25 175 ALA A C 1
ATOM 1330 O O . ALA A 1 175 ? 18.416 1.875 -13.197 1.00 98.25 175 ALA A O 1
ATOM 1331 N N . LEU A 1 176 ? 16.442 2.954 -13.211 1.00 97.31 176 LEU A N 1
ATOM 1332 C CA . LEU A 1 176 ? 17.020 4.295 -13.280 1.00 97.31 176 LEU A CA 1
ATOM 1333 C C . LEU A 1 176 ? 17.787 4.661 -12.005 1.00 97.31 176 LEU A C 1
ATOM 1335 O O . LEU A 1 176 ? 18.857 5.256 -12.107 1.00 97.31 176 LEU A O 1
ATOM 1339 N N . ALA A 1 177 ? 17.268 4.296 -10.829 1.00 97.25 177 ALA A N 1
ATOM 1340 C CA . ALA A 1 177 ? 17.944 4.526 -9.554 1.00 97.25 177 ALA A CA 1
ATOM 1341 C C . ALA A 1 177 ? 19.260 3.737 -9.444 1.00 97.25 177 ALA A C 1
ATOM 1343 O O . ALA A 1 177 ? 20.255 4.263 -8.951 1.00 97.25 177 ALA A O 1
ATOM 1344 N N . ASP A 1 178 ? 19.278 2.502 -9.951 1.00 97.50 178 ASP A N 1
ATOM 1345 C CA . ASP A 1 178 ? 20.452 1.626 -9.932 1.00 97.50 178 ASP A CA 1
ATOM 1346 C C . ASP A 1 178 ? 21.448 1.921 -11.078 1.00 97.50 178 ASP A C 1
ATOM 1348 O O . ASP A 1 178 ? 22.526 1.328 -11.130 1.00 97.50 178 ASP A O 1
ATOM 1352 N N . GLY A 1 179 ? 21.095 2.790 -12.035 1.00 96.88 179 GLY A N 1
ATOM 1353 C CA . GLY A 1 179 ? 21.880 3.012 -13.257 1.00 96.88 179 GLY A CA 1
ATOM 1354 C C . GLY A 1 179 ? 21.940 1.791 -14.190 1.00 96.88 179 GLY A C 1
ATOM 1355 O O . GLY A 1 179 ? 22.866 1.673 -14.993 1.00 96.88 179 GLY A O 1
ATOM 1356 N N . ALA A 1 180 ? 20.978 0.875 -14.075 1.00 97.44 180 ALA A N 1
ATOM 1357 C CA . ALA A 1 180 ? 20.876 -0.340 -14.877 1.00 97.44 180 ALA A CA 1
ATOM 1358 C C . ALA A 1 180 ? 20.120 -0.090 -16.192 1.00 97.44 180 ALA A C 1
ATOM 1360 O O . ALA A 1 180 ? 19.380 0.885 -16.317 1.00 97.44 180 ALA A O 1
ATOM 1361 N N . ASP A 1 181 ? 20.257 -0.999 -17.164 1.00 98.00 181 ASP A N 1
ATOM 1362 C CA . ASP A 1 181 ? 19.428 -0.968 -18.373 1.00 98.00 181 ASP A CA 1
ATOM 1363 C C . ASP A 1 181 ? 17.963 -1.318 -18.036 1.00 98.00 181 ASP A C 1
ATOM 1365 O O . ASP A 1 181 ? 17.689 -2.440 -17.596 1.00 98.00 181 ASP A O 1
ATOM 1369 N N . PRO A 1 182 ? 16.997 -0.402 -18.258 1.00 98.06 182 PRO A N 1
ATOM 1370 C CA . PRO A 1 182 ? 15.603 -0.672 -17.929 1.00 98.06 182 PRO A CA 1
ATOM 1371 C C . PRO A 1 182 ? 14.954 -1.786 -18.754 1.00 98.06 182 PRO A C 1
ATOM 1373 O O . PRO A 1 182 ? 13.984 -2.375 -18.287 1.00 98.06 182 PRO A O 1
ATOM 1376 N N . GLU A 1 183 ? 15.433 -2.064 -19.972 1.00 98.00 183 GLU A N 1
ATOM 1377 C CA . GLU A 1 183 ? 14.860 -3.145 -20.786 1.00 98.00 183 GLU A CA 1
ATOM 1378 C C . GLU A 1 183 ? 15.264 -4.515 -20.240 1.00 98.00 183 GLU A C 1
ATOM 1380 O O . GLU A 1 183 ? 14.395 -5.351 -19.974 1.00 98.00 183 GLU A O 1
ATOM 1385 N N . ALA A 1 184 ? 16.559 -4.706 -19.972 1.00 98.12 184 ALA A N 1
ATOM 1386 C CA . ALA A 1 184 ? 17.063 -5.894 -19.297 1.00 98.12 184 ALA A CA 1
ATOM 1387 C C . ALA A 1 184 ? 16.458 -6.076 -17.894 1.00 98.12 184 ALA A C 1
ATOM 1389 O O . ALA A 1 184 ? 16.065 -7.191 -17.550 1.00 98.12 184 ALA A O 1
ATOM 1390 N N . ARG A 1 185 ? 16.331 -4.997 -17.099 1.00 98.25 185 ARG A N 1
ATOM 1391 C CA . ARG A 1 185 ? 15.684 -5.046 -15.773 1.00 98.25 185 ARG A CA 1
ATOM 1392 C C . ARG A 1 185 ? 14.245 -5.538 -15.883 1.00 98.25 185 ARG A C 1
ATOM 1394 O O . ARG A 1 185 ? 13.902 -6.511 -15.228 1.00 98.25 185 ARG A O 1
ATOM 1401 N N . LEU A 1 186 ? 13.422 -4.913 -16.727 1.00 98.56 186 LEU A N 1
ATOM 1402 C CA . LEU A 1 186 ? 12.009 -5.280 -16.831 1.00 98.56 186 LEU A CA 1
ATOM 1403 C C . LEU A 1 186 ? 11.821 -6.721 -17.317 1.00 98.56 186 LEU A C 1
ATOM 1405 O O . LEU A 1 186 ? 10.919 -7.406 -16.846 1.00 98.56 186 LEU A O 1
ATOM 1409 N N . ALA A 1 187 ? 12.663 -7.196 -18.239 1.00 98.31 187 ALA A N 1
ATOM 1410 C CA . ALA A 1 187 ? 12.635 -8.593 -18.657 1.00 98.31 187 ALA A CA 1
ATOM 1411 C C . ALA A 1 187 ? 12.948 -9.540 -17.485 1.00 98.31 187 ALA A C 1
ATOM 1413 O O . ALA A 1 187 ? 12.189 -10.476 -17.252 1.00 98.31 187 ALA A O 1
ATOM 1414 N N . ALA A 1 188 ? 14.009 -9.265 -16.721 1.00 98.25 188 ALA A N 1
ATOM 1415 C CA . ALA A 1 188 ? 14.379 -10.067 -15.556 1.00 98.25 188 ALA A CA 1
ATOM 1416 C C . ALA A 1 188 ? 13.299 -10.049 -14.462 1.00 98.25 188 ALA A C 1
ATOM 1418 O O . ALA A 1 188 ? 12.971 -11.095 -13.912 1.00 98.25 188 ALA A O 1
ATOM 1419 N N . ASP A 1 189 ? 12.705 -8.887 -14.187 1.00 98.25 189 ASP A N 1
ATOM 1420 C CA . ASP A 1 189 ? 11.668 -8.749 -13.163 1.00 98.25 189 ASP A CA 1
ATOM 1421 C C . ASP A 1 189 ? 10.385 -9.505 -13.540 1.00 98.25 189 ASP A C 1
ATOM 1423 O O . ASP A 1 189 ? 9.707 -10.030 -12.659 1.00 98.25 189 ASP A O 1
ATOM 1427 N N . VAL A 1 190 ? 10.033 -9.557 -14.832 1.00 98.25 190 VAL A N 1
ATOM 1428 C CA . VAL A 1 190 ? 8.883 -10.333 -15.330 1.00 98.25 190 VAL A CA 1
ATOM 1429 C C . VAL A 1 190 ? 9.140 -11.833 -15.195 1.00 98.25 190 VAL A C 1
ATOM 1431 O O . VAL A 1 190 ? 8.257 -12.551 -14.730 1.00 98.25 190 VAL A O 1
ATOM 1434 N N . GLU A 1 191 ? 10.340 -12.302 -15.550 1.00 97.88 191 GLU A N 1
ATOM 1435 C CA . GLU A 1 191 ? 10.739 -13.700 -15.332 1.00 97.88 191 GLU A CA 1
ATOM 1436 C C . GLU A 1 191 ? 10.674 -14.063 -13.840 1.00 97.88 191 GLU A C 1
ATOM 1438 O O . GLU A 1 191 ? 9.999 -15.023 -13.469 1.00 97.88 191 GLU A O 1
ATOM 1443 N N . GLU A 1 192 ? 11.273 -13.241 -12.972 1.00 96.88 192 GLU A N 1
ATOM 1444 C CA . GLU A 1 192 ? 11.233 -13.421 -11.516 1.00 96.88 192 GLU A CA 1
ATOM 1445 C C . GLU A 1 192 ? 9.788 -13.451 -10.993 1.00 96.88 192 GLU A C 1
ATOM 1447 O O . GLU A 1 192 ? 9.417 -14.327 -10.207 1.00 96.88 192 GLU A O 1
ATOM 1452 N N . ALA A 1 193 ? 8.950 -12.504 -11.428 1.00 96.12 193 ALA A N 1
ATOM 1453 C CA . ALA A 1 193 ? 7.560 -12.432 -10.998 1.00 96.12 193 ALA A CA 1
ATOM 1454 C C . ALA A 1 193 ? 6.791 -13.696 -11.393 1.00 96.12 193 ALA A C 1
ATOM 1456 O O . ALA A 1 193 ? 6.028 -14.226 -10.582 1.00 96.12 193 ALA A O 1
ATOM 1457 N N . ARG A 1 194 ? 7.034 -14.216 -12.600 1.00 95.88 194 ARG A N 1
ATOM 1458 C CA . ARG A 1 194 ? 6.430 -15.460 -13.076 1.00 95.88 194 ARG A CA 1
ATOM 1459 C C . ARG A 1 194 ? 6.868 -16.660 -12.243 1.00 95.88 194 ARG A C 1
ATOM 1461 O O . ARG A 1 194 ? 6.012 -17.420 -11.796 1.00 95.88 194 ARG A O 1
ATOM 1468 N N . GLU A 1 195 ? 8.166 -16.812 -11.995 1.00 95.38 195 GLU A N 1
ATOM 1469 C CA . GLU A 1 195 ? 8.717 -17.910 -11.187 1.00 95.38 195 GLU A CA 1
ATOM 1470 C C . GLU A 1 195 ? 8.188 -17.896 -9.747 1.00 95.38 195 GLU A C 1
ATOM 1472 O O . GLU A 1 195 ? 7.894 -18.943 -9.171 1.00 95.38 195 GLU A O 1
ATOM 1477 N N . GLN A 1 196 ? 8.028 -16.704 -9.169 1.00 92.44 196 GLN A N 1
ATOM 1478 C CA . GLN A 1 196 ? 7.545 -16.523 -7.799 1.00 92.44 196 GLN A CA 1
ATOM 1479 C C . GLN A 1 196 ? 6.013 -16.506 -7.681 1.00 92.44 196 GLN A C 1
ATOM 1481 O O . GLN A 1 196 ? 5.495 -16.423 -6.565 1.00 92.44 196 GLN A O 1
ATOM 1486 N N . GLY A 1 197 ? 5.280 -16.541 -8.799 1.00 93.12 197 GLY A N 1
ATOM 1487 C CA . GLY A 1 197 ? 3.825 -16.367 -8.817 1.00 93.12 197 GLY A CA 1
ATOM 1488 C C . GLY A 1 197 ? 3.361 -14.982 -8.344 1.00 93.12 197 GLY A C 1
ATOM 1489 O O . GLY A 1 197 ? 2.227 -14.830 -7.889 1.00 93.12 197 GLY A O 1
ATOM 1490 N N . ARG A 1 198 ? 4.228 -13.967 -8.414 1.00 94.88 198 ARG A N 1
ATOM 1491 C CA . ARG A 1 198 ? 3.884 -12.576 -8.098 1.00 94.88 198 ARG A CA 1
ATOM 1492 C C . ARG A 1 198 ? 2.967 -12.022 -9.193 1.00 94.88 198 ARG A C 1
ATOM 1494 O O . ARG A 1 198 ? 3.281 -12.192 -10.367 1.00 94.88 198 ARG A O 1
ATOM 1501 N N . PRO A 1 199 ? 1.887 -11.294 -8.861 1.00 96.62 199 PRO A N 1
ATOM 1502 C CA . PRO A 1 199 ? 1.044 -10.668 -9.875 1.00 96.62 199 PRO A CA 1
ATOM 1503 C C . PRO A 1 199 ? 1.811 -9.662 -10.752 1.00 96.62 199 PRO A C 1
ATOM 1505 O O . PRO A 1 199 ? 2.576 -8.840 -10.250 1.00 96.62 199 PRO A O 1
ATOM 1508 N N . TYR A 1 200 ? 1.572 -9.686 -12.060 1.00 95.88 200 TYR A N 1
ATOM 1509 C CA . TYR A 1 200 ? 2.058 -8.701 -13.034 1.00 95.88 200 TYR A CA 1
ATOM 1510 C C . TYR A 1 200 ? 1.067 -8.609 -14.209 1.00 95.88 200 TYR A C 1
ATOM 1512 O O . TYR A 1 200 ? 0.114 -9.385 -14.272 1.00 95.88 200 TYR A O 1
ATOM 1520 N N . GLU A 1 201 ? 1.238 -7.647 -15.122 1.00 94.19 201 GLU A N 1
ATOM 1521 C CA . GLU A 1 201 ? 0.428 -7.556 -16.353 1.00 94.19 201 GLU A CA 1
ATOM 1522 C C . GLU A 1 201 ? 0.812 -8.710 -17.306 1.00 94.19 201 GLU A C 1
ATOM 1524 O O . GLU A 1 201 ? 1.923 -8.678 -17.836 1.00 94.19 201 GLU A O 1
ATOM 1529 N N . PRO A 1 202 ? -0.061 -9.708 -17.575 1.00 93.50 202 PRO A N 1
ATOM 1530 C CA . PRO A 1 202 ? 0.332 -10.902 -18.338 1.00 93.50 202 PRO A CA 1
ATOM 1531 C C . PRO A 1 202 ? 0.791 -10.599 -19.770 1.00 93.50 202 PRO A C 1
ATOM 1533 O O . PRO A 1 202 ? 1.613 -11.313 -20.330 1.00 93.50 202 PRO A O 1
ATOM 1536 N N . GLU A 1 203 ? 0.314 -9.497 -20.360 1.00 95.62 203 GLU A N 1
ATOM 1537 C CA . GLU A 1 203 ? 0.745 -9.048 -21.691 1.00 95.62 203 GLU A CA 1
ATOM 1538 C C . GLU A 1 203 ? 2.257 -8.748 -21.757 1.00 95.62 203 GLU A C 1
ATOM 1540 O O . GLU A 1 203 ? 2.824 -8.726 -22.845 1.00 95.62 203 GLU A O 1
ATOM 1545 N N . LEU A 1 204 ? 2.930 -8.545 -20.615 1.00 97.00 204 LEU A N 1
ATOM 1546 C CA . LEU A 1 204 ? 4.381 -8.333 -20.546 1.00 97.00 204 LEU A CA 1
ATOM 1547 C C . LEU A 1 204 ? 5.205 -9.587 -20.874 1.00 97.00 204 LEU A C 1
ATOM 1549 O O . LEU A 1 204 ? 6.425 -9.472 -21.038 1.00 97.00 204 LEU A O 1
ATOM 1553 N N . ASP A 1 205 ? 4.566 -10.755 -20.997 1.00 96.50 205 ASP A N 1
ATOM 1554 C CA . ASP A 1 205 ? 5.198 -11.962 -21.534 1.00 96.50 205 ASP A CA 1
ATOM 1555 C C . ASP A 1 205 ? 5.615 -11.768 -23.002 1.00 96.50 205 ASP A C 1
ATOM 1557 O O . ASP A 1 205 ? 6.642 -12.302 -23.422 1.00 96.50 205 ASP A O 1
ATOM 1561 N N . ASP A 1 206 ? 4.884 -10.944 -23.765 1.00 97.75 206 ASP A N 1
ATOM 1562 C CA . ASP A 1 206 ? 5.257 -10.559 -25.127 1.00 97.75 206 ASP A CA 1
ATOM 1563 C C . ASP A 1 206 ? 6.365 -9.481 -25.097 1.00 97.75 206 ASP A C 1
ATOM 1565 O O . ASP A 1 206 ? 6.136 -8.359 -24.619 1.00 97.75 206 ASP A O 1
ATOM 1569 N N . PRO A 1 207 ? 7.568 -9.761 -25.642 1.00 97.38 207 PRO A N 1
ATOM 1570 C CA . PRO A 1 207 ? 8.657 -8.790 -25.692 1.00 97.38 207 PRO A CA 1
ATOM 1571 C C . PRO A 1 207 ? 8.296 -7.472 -26.393 1.00 97.38 207 PRO A C 1
ATOM 1573 O O . PRO A 1 207 ? 8.769 -6.414 -25.973 1.00 97.38 207 PRO A O 1
ATOM 1576 N N . ALA A 1 208 ? 7.451 -7.500 -27.428 1.00 97.50 208 ALA A N 1
ATOM 1577 C CA . ALA A 1 208 ? 7.046 -6.300 -28.155 1.00 97.50 208 ALA A CA 1
ATOM 1578 C C . ALA A 1 208 ? 6.118 -5.417 -27.309 1.00 97.50 208 ALA A C 1
ATOM 1580 O O . ALA A 1 208 ? 6.285 -4.192 -27.276 1.00 97.50 208 ALA A O 1
ATOM 1581 N N . VAL A 1 209 ? 5.179 -6.027 -26.576 1.00 97.44 209 VAL A N 1
ATOM 1582 C CA . VAL A 1 209 ? 4.315 -5.302 -25.631 1.00 97.44 209 VAL A CA 1
ATOM 1583 C C . VAL A 1 209 ? 5.150 -4.714 -24.501 1.00 97.44 209 VAL A C 1
ATOM 1585 O O . VAL A 1 209 ? 5.017 -3.527 -24.192 1.00 97.44 209 VAL A O 1
ATOM 1588 N N . ARG A 1 210 ? 6.059 -5.508 -23.928 1.00 97.50 210 ARG A N 1
ATOM 1589 C CA . ARG A 1 210 ? 6.970 -5.073 -22.864 1.00 97.50 210 ARG A CA 1
ATOM 1590 C C . ARG A 1 210 ? 7.810 -3.866 -23.291 1.00 97.50 210 ARG A C 1
ATOM 1592 O O . ARG A 1 210 ? 7.843 -2.864 -22.573 1.00 97.50 210 ARG A O 1
ATOM 1599 N N . ALA A 1 211 ? 8.410 -3.906 -24.481 1.00 97.75 211 ALA A N 1
ATOM 1600 C CA . ALA A 1 211 ? 9.161 -2.782 -25.041 1.00 97.75 211 ALA A CA 1
ATOM 1601 C C . ALA A 1 211 ? 8.275 -1.537 -25.248 1.00 97.75 211 ALA A C 1
ATOM 1603 O O . ALA A 1 211 ? 8.663 -0.422 -24.887 1.00 97.75 211 ALA A O 1
ATOM 1604 N N . GLY A 1 212 ? 7.056 -1.716 -25.769 1.00 97.62 212 GLY A N 1
ATOM 1605 C CA . GLY A 1 212 ? 6.087 -0.633 -25.956 1.00 97.62 212 GLY A CA 1
ATOM 1606 C C . GLY A 1 212 ? 5.681 0.046 -24.644 1.00 97.62 212 GLY A C 1
ATOM 1607 O O . GLY A 1 212 ? 5.698 1.280 -24.553 1.00 97.62 212 GLY A O 1
ATOM 1608 N N . ARG A 1 213 ? 5.380 -0.750 -23.610 1.00 96.94 213 ARG A N 1
ATOM 1609 C CA . ARG A 1 213 ? 5.047 -0.279 -22.256 1.00 96.94 213 ARG A CA 1
ATOM 1610 C C . ARG A 1 213 ? 6.205 0.478 -21.618 1.00 96.94 213 ARG A C 1
ATOM 1612 O O . ARG A 1 213 ? 6.010 1.573 -21.096 1.00 96.94 213 ARG A O 1
ATOM 1619 N N . LEU A 1 214 ? 7.420 -0.057 -21.711 1.00 97.81 214 LEU A N 1
ATOM 1620 C CA . LEU A 1 214 ? 8.609 0.598 -21.176 1.00 97.81 214 LEU A CA 1
ATOM 1621 C C . LEU A 1 214 ? 8.892 1.932 -21.881 1.00 97.81 214 LEU A C 1
ATOM 1623 O O . LEU A 1 214 ? 9.207 2.929 -21.230 1.00 97.81 214 LEU A O 1
ATOM 1627 N N . ALA A 1 215 ? 8.741 1.986 -23.206 1.00 97.19 215 ALA A N 1
ATOM 1628 C CA . ALA A 1 215 ? 8.910 3.216 -23.975 1.00 97.19 215 ALA A CA 1
ATOM 1629 C C . ALA A 1 215 ? 7.854 4.279 -23.624 1.00 97.19 215 ALA A C 1
ATOM 1631 O O . ALA A 1 215 ? 8.137 5.479 -23.668 1.00 97.19 215 ALA A O 1
ATOM 1632 N N . GLU A 1 216 ? 6.624 3.871 -23.306 1.00 96.31 216 GLU A N 1
ATOM 1633 C CA . GLU A 1 216 ? 5.594 4.758 -22.756 1.00 96.31 216 GLU A CA 1
ATOM 1634 C C . GLU A 1 216 ? 5.985 5.281 -21.370 1.00 96.31 216 GLU A C 1
ATOM 1636 O O . GLU A 1 216 ? 6.004 6.498 -21.167 1.00 96.31 216 GLU A O 1
ATOM 1641 N N . ALA A 1 217 ? 6.384 4.389 -20.463 1.00 97.25 217 ALA A N 1
ATOM 1642 C CA . ALA A 1 217 ? 6.782 4.747 -19.107 1.00 97.25 217 ALA A CA 1
ATOM 1643 C C . ALA A 1 217 ? 7.977 5.707 -19.079 1.00 97.25 217 ALA A C 1
ATOM 1645 O O . ALA A 1 217 ? 7.935 6.722 -18.383 1.00 97.25 217 ALA A O 1
ATOM 1646 N N . ARG A 1 218 ? 8.9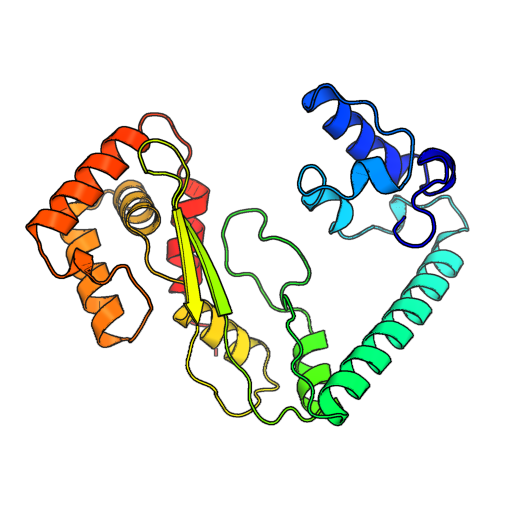98 5.475 -19.915 1.00 96.31 218 ARG A N 1
ATOM 1647 C CA . ARG A 1 218 ? 10.151 6.382 -20.068 1.00 96.31 218 ARG A CA 1
ATOM 1648 C C . ARG A 1 218 ? 9.735 7.786 -20.505 1.00 96.31 218 ARG A C 1
ATOM 1650 O O . ARG A 1 218 ? 10.252 8.768 -19.981 1.00 96.31 218 ARG A O 1
ATOM 1657 N N . ARG A 1 219 ? 8.782 7.899 -21.437 1.00 95.19 219 ARG A N 1
ATOM 1658 C CA . ARG A 1 219 ? 8.247 9.203 -21.868 1.00 95.19 219 ARG A CA 1
ATOM 1659 C C . ARG A 1 219 ? 7.474 9.892 -20.745 1.00 95.19 219 ARG A C 1
ATOM 1661 O O . ARG A 1 219 ? 7.613 11.098 -20.570 1.00 95.19 219 ARG A O 1
ATOM 1668 N N . ALA A 1 220 ? 6.681 9.140 -19.984 1.00 94.88 220 ALA A N 1
ATOM 1669 C CA . ALA A 1 220 ? 5.904 9.672 -18.867 1.00 94.88 220 ALA A CA 1
ATOM 1670 C C . ALA A 1 220 ? 6.771 10.068 -17.655 1.00 94.88 220 ALA A C 1
ATOM 1672 O O . ALA A 1 220 ? 6.384 10.955 -16.895 1.00 94.88 220 ALA A O 1
ATOM 1673 N N . ALA A 1 221 ? 7.936 9.440 -17.488 1.00 94.38 221 ALA A N 1
ATOM 1674 C CA . ALA A 1 221 ? 8.864 9.679 -16.385 1.00 94.38 221 ALA A CA 1
ATOM 1675 C C . ALA A 1 221 ? 9.567 11.048 -16.429 1.00 94.38 221 ALA A C 1
ATOM 1677 O O . ALA A 1 221 ? 10.032 11.514 -15.391 1.00 94.38 221 ALA A O 1
ATOM 1678 N N . GLY A 1 222 ? 9.657 11.696 -17.598 1.00 86.75 222 GLY A N 1
ATOM 1679 C CA . GLY A 1 222 ? 10.452 12.913 -17.799 1.00 86.75 222 GLY A CA 1
ATOM 1680 C C . GLY A 1 222 ? 10.216 13.995 -16.737 1.00 86.75 222 GLY A C 1
ATOM 1681 O O . GLY A 1 222 ? 9.122 14.550 -16.640 1.00 86.75 222 GLY A O 1
ATOM 1682 N N . GLY A 1 223 ? 11.257 14.291 -15.948 1.00 80.75 223 GLY A N 1
ATOM 1683 C CA . GLY A 1 223 ? 11.259 15.332 -14.911 1.00 80.75 223 GLY A CA 1
ATOM 1684 C C . GLY A 1 223 ? 10.462 15.011 -13.640 1.00 80.75 223 GLY A C 1
ATOM 1685 O O . GLY A 1 223 ? 10.283 15.900 -12.810 1.00 80.75 223 GLY A O 1
ATOM 1686 N N . ARG A 1 224 ? 9.962 13.779 -13.477 1.00 91.50 224 ARG A N 1
ATOM 1687 C CA . ARG A 1 224 ? 9.207 13.358 -12.288 1.00 91.50 224 ARG A CA 1
ATOM 1688 C C . ARG A 1 224 ? 10.123 12.774 -11.215 1.00 91.50 224 ARG A C 1
ATOM 1690 O O . ARG A 1 224 ? 11.108 12.113 -11.523 1.00 91.50 224 ARG A O 1
ATOM 1697 N N . ASP A 1 225 ? 9.736 12.959 -9.957 1.00 93.25 225 ASP A N 1
ATOM 1698 C CA . ASP A 1 225 ? 10.295 12.198 -8.840 1.00 93.25 225 ASP A CA 1
ATOM 1699 C C . ASP A 1 225 ? 9.733 10.768 -8.866 1.00 93.25 225 ASP A C 1
ATOM 1701 O O . ASP A 1 225 ? 8.522 10.559 -8.745 1.00 93.25 225 ASP A O 1
ATOM 1705 N N . LEU A 1 226 ? 10.619 9.790 -9.056 1.00 96.06 226 LEU A N 1
ATOM 1706 C CA . LEU A 1 226 ? 10.280 8.367 -9.127 1.00 96.06 226 LEU A CA 1
ATOM 1707 C C . LEU A 1 226 ? 10.565 7.618 -7.818 1.00 96.06 226 LEU A C 1
ATOM 1709 O O . LEU A 1 226 ? 10.311 6.416 -7.742 1.00 96.06 226 LEU A O 1
ATOM 1713 N N . SER A 1 227 ? 11.037 8.310 -6.777 1.00 95.75 227 SER A N 1
ATOM 1714 C CA . SER A 1 227 ? 11.478 7.690 -5.523 1.00 95.75 227 SER A CA 1
ATOM 1715 C C . SER A 1 227 ? 10.373 6.892 -4.825 1.00 95.75 227 SER A C 1
ATOM 1717 O O . SER A 1 227 ? 10.641 5.895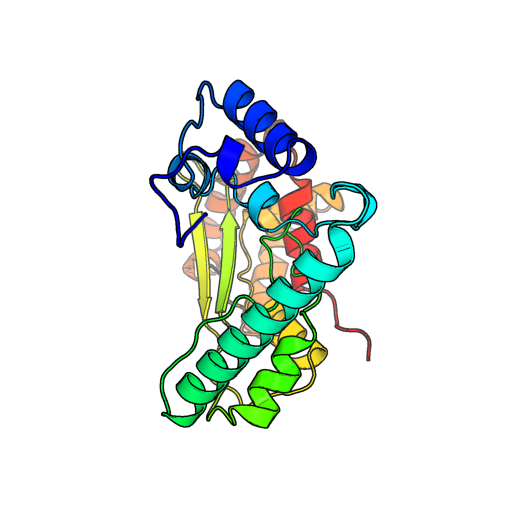 -4.159 1.00 95.75 227 SER A O 1
ATOM 1719 N N . ARG A 1 228 ? 9.104 7.284 -5.007 1.00 95.00 228 ARG A N 1
ATOM 1720 C CA . ARG A 1 228 ? 7.954 6.518 -4.504 1.00 95.00 228 ARG A CA 1
ATOM 1721 C C . ARG A 1 228 ? 7.841 5.135 -5.156 1.00 95.00 228 ARG A C 1
ATOM 1723 O O . ARG A 1 228 ? 7.641 4.152 -4.454 1.00 95.00 228 ARG A O 1
ATOM 1730 N N . LEU A 1 229 ? 7.968 5.066 -6.481 1.00 96.88 229 LEU A N 1
ATOM 1731 C CA . LEU A 1 229 ? 7.872 3.814 -7.243 1.00 96.88 229 LEU A CA 1
ATOM 1732 C C . LEU A 1 229 ? 9.082 2.910 -6.992 1.00 96.88 229 LEU A C 1
ATOM 1734 O O . LEU A 1 229 ? 8.936 1.698 -6.882 1.00 96.88 229 LEU A O 1
ATOM 1738 N N . GLU A 1 230 ? 10.265 3.506 -6.847 1.00 97.25 230 GLU A N 1
ATOM 1739 C CA . GLU A 1 230 ? 11.491 2.812 -6.446 1.00 97.25 230 GLU A CA 1
ATOM 1740 C C . GLU A 1 230 ? 11.353 2.175 -5.050 1.00 97.25 230 GLU A C 1
ATOM 1742 O O . GLU A 1 230 ? 11.682 1.004 -4.860 1.00 97.25 230 GLU A O 1
ATOM 1747 N N . ARG A 1 231 ? 10.840 2.918 -4.060 1.00 96.81 231 ARG A N 1
ATOM 1748 C CA . ARG A 1 231 ? 10.619 2.396 -2.701 1.00 96.81 231 ARG A CA 1
ATOM 1749 C C . ARG A 1 231 ? 9.553 1.304 -2.655 1.00 96.81 231 ARG A C 1
ATOM 1751 O O . ARG A 1 231 ? 9.740 0.308 -1.956 1.00 96.81 231 ARG A O 1
ATOM 1758 N N . GLU A 1 232 ? 8.471 1.452 -3.418 1.00 96.38 232 GLU A N 1
ATOM 1759 C CA . GLU A 1 232 ? 7.470 0.390 -3.594 1.00 96.38 232 GLU A CA 1
ATOM 1760 C C . GLU A 1 232 ? 8.127 -0.874 -4.170 1.00 96.38 232 GLU A C 1
ATOM 1762 O O . GLU A 1 232 ? 8.004 -1.950 -3.583 1.00 96.38 232 GLU A O 1
ATOM 1767 N N . TYR A 1 233 ? 8.916 -0.732 -5.245 1.00 97.12 233 TYR A N 1
ATOM 1768 C CA . TYR A 1 233 ? 9.650 -1.833 -5.873 1.00 97.12 233 TYR A CA 1
ATOM 1769 C C . TYR A 1 233 ? 10.545 -2.585 -4.881 1.00 97.12 233 TYR A C 1
ATOM 1771 O O . TYR A 1 233 ? 10.500 -3.818 -4.826 1.00 97.12 233 TYR A O 1
ATOM 1779 N N . ARG A 1 234 ? 11.356 -1.848 -4.108 1.00 96.69 234 ARG A N 1
ATOM 1780 C CA . ARG A 1 234 ? 12.307 -2.435 -3.156 1.00 96.69 234 ARG A CA 1
ATOM 1781 C C . ARG A 1 234 ? 11.593 -3.086 -1.979 1.00 96.69 234 ARG A C 1
ATOM 1783 O O . ARG A 1 234 ? 11.820 -4.263 -1.726 1.00 96.69 234 ARG A O 1
ATOM 1790 N N . SER A 1 235 ? 10.675 -2.378 -1.324 1.00 95.25 235 SER A N 1
ATOM 1791 C CA . SER A 1 235 ? 9.963 -2.913 -0.154 1.00 95.25 235 SER A CA 1
ATOM 1792 C C . SER A 1 235 ? 9.127 -4.157 -0.475 1.00 95.25 235 SER A C 1
ATOM 1794 O O . SER A 1 235 ? 9.050 -5.065 0.346 1.00 95.25 235 SER A O 1
ATOM 1796 N N . ALA A 1 236 ? 8.561 -4.260 -1.682 1.00 95.31 236 ALA A N 1
ATOM 1797 C CA . ALA A 1 236 ? 7.845 -5.455 -2.127 1.00 95.31 236 ALA A CA 1
ATOM 1798 C C . ALA A 1 236 ? 8.755 -6.689 -2.311 1.00 95.31 236 ALA A C 1
ATOM 1800 O O . ALA A 1 236 ? 8.250 -7.812 -2.381 1.00 95.31 236 ALA A O 1
ATOM 1801 N N . ARG A 1 237 ? 10.077 -6.494 -2.405 1.00 93.88 237 ARG A N 1
ATOM 1802 C CA . ARG A 1 237 ? 11.107 -7.532 -2.599 1.00 93.88 237 ARG A CA 1
ATOM 1803 C C . ARG A 1 237 ? 12.032 -7.716 -1.399 1.00 93.88 237 ARG A C 1
ATOM 1805 O O . ARG A 1 237 ? 12.875 -8.608 -1.413 1.00 93.88 237 ARG A O 1
ATOM 1812 N N . GLU A 1 238 ? 11.894 -6.891 -0.370 1.00 89.31 238 GLU A N 1
ATOM 1813 C CA . GLU A 1 238 ? 12.667 -7.045 0.854 1.00 89.31 238 GLU A CA 1
ATOM 1814 C C . GLU A 1 238 ? 12.259 -8.336 1.576 1.00 89.31 238 GLU A C 1
ATOM 1816 O O . GLU A 1 238 ? 11.066 -8.525 1.849 1.00 89.31 238 GLU A O 1
ATOM 1821 N N . PRO A 1 239 ? 13.219 -9.202 1.941 1.00 75.75 239 PRO A N 1
ATOM 1822 C CA . PRO A 1 239 ? 12.931 -10.288 2.863 1.00 75.75 239 PRO A CA 1
ATOM 1823 C C . PRO A 1 239 ? 12.542 -9.690 4.217 1.00 75.75 239 PRO A C 1
ATOM 1825 O O . PRO A 1 239 ? 13.134 -8.697 4.655 1.00 75.75 239 PRO A O 1
ATOM 1828 N N . VAL A 1 240 ? 11.554 -10.270 4.893 1.00 70.88 240 VAL A N 1
ATOM 1829 C CA . VAL A 1 240 ? 11.353 -9.955 6.308 1.00 70.88 240 VAL A CA 1
ATOM 1830 C C . VAL A 1 240 ? 12.499 -10.588 7.104 1.00 70.88 240 VAL A C 1
ATOM 1832 O O . VAL A 1 240 ? 12.900 -11.724 6.843 1.00 70.88 240 VAL A O 1
ATOM 1835 N N . ALA A 1 241 ? 13.119 -9.806 7.991 1.00 60.22 241 ALA A N 1
ATOM 1836 C CA . ALA A 1 241 ? 14.226 -10.280 8.814 1.00 60.22 241 ALA A CA 1
ATOM 1837 C C . ALA A 1 241 ? 13.720 -11.393 9.745 1.00 60.22 241 ALA A C 1
ATOM 1839 O O . ALA A 1 241 ? 12.743 -11.183 10.457 1.00 60.22 241 ALA A O 1
ATOM 1840 N N . ALA A 1 242 ? 14.369 -12.559 9.686 1.00 46.66 242 ALA A N 1
ATOM 1841 C CA . ALA A 1 242 ? 14.061 -13.724 10.517 1.00 46.66 242 ALA A CA 1
ATOM 1842 C C . ALA A 1 242 ? 14.503 -13.549 11.977 1.00 46.66 242 ALA A C 1
ATOM 1844 O O . ALA A 1 242 ? 15.515 -12.841 12.209 1.00 46.66 242 ALA A O 1
#

Secondary structure (DSSP, 8-state):
--S-TTSBHHHHS-HHHHHHHHHHHHHTT----BGGGG-SGGGHHHHTSPPPGGGSPTT-HHHHHHHHHHHHHHHHHHHHHHHHTT------TTSS--SSS--PPPPTHHHHHHHHH--S-B--EEEEEE--SSSSPEEEEEEPPPB-----HHHHHHHHHHHSPP-HHHHHHHHHHHT--HHHHHHHHHHHHHHHT----GGGGSHHHHHHHHHHHHHHHTT---HHHHHHHHHTTPPPP-

Radius of gyration: 21.26 Å; chains: 1; bounding box: 45×47×59 Å

Foldseek 3Di:
DVVWFADFPPVVDPPLLVVVVQVLQVVVVHDDGGNNSCPDPSNQCSVQDDDDQVSDDPPCSVVVVVVVVVVVVVVLVVLLVCLLVQHDDDDDQCSGPDPQQFLDQGDLSLLVSCVRSVHQWDWAKEKDWAQLAPDDIDIDIFIHDTDGRDSDSQVNSLVNLQSHEDDLLLQQLQCVVVVHDSLVSLVVVVVVNVVSVHHYDPCCVDSVVVVVRNVSSVVSCPPDDSRSSPNNSVNSVDRRDD